Protein AF-A0A559K5T7-F1 (afdb_monomer)

Secondary structure (DSSP, 8-state):
--------------PPP-------THHHHHHHTS-------PPPB-EEEE-EE-SS--SSTTEE-HHHHHHHHHHHHHTT-EEE-HHHHHHHHHS-PPPPSSEEEEEE-TTBHHIIIIIIHHHHHHT--EEEEE-GGGTTSTTB--HHHHHHHHHTTSEEEEE--SS---TTTS-HHHHHHHHHHHHHHHHHHHTS---EEE-GGG---HHHHHHHHHTT-SEEEEEEES-B-TTS-TTSEEEEEPPTT--HHHHHHHHHHT-

pLDDT: mean 86.99, std 18.48, range [36.12, 98.88]

Solvent-accessible surface area (backbone atoms only — not comparable to full-atom values): 14661 Å² total; per-residue (Å²): 139,83,83,90,90,83,85,86,84,89,87,81,89,75,89,78,81,91,72,88,79,78,71,68,78,67,65,65,54,56,65,66,63,63,58,74,78,66,78,77,74,70,73,63,32,32,28,38,39,45,50,45,35,36,89,61,79,59,89,48,52,53,29,28,36,53,68,59,50,50,52,50,53,50,52,46,50,77,72,55,50,34,59,35,28,66,67,55,52,47,44,23,67,75,67,70,41,83,67,62,70,57,49,33,30,44,35,30,45,67,37,43,30,38,36,63,74,36,48,46,53,56,30,58,77,69,73,43,33,28,23,40,21,32,19,53,73,41,54,63,40,95,70,28,34,36,68,70,56,53,51,51,42,40,73,67,74,35,42,42,72,30,27,19,27,25,79,57,55,61,55,80,76,55,54,72,71,54,44,50,44,30,50,42,53,23,35,48,52,49,27,68,74,64,72,49,83,48,42,46,37,39,40,35,96,30,51,78,46,74,72,46,41,51,49,43,49,75,58,61,32,74,33,22,38,32,60,49,76,42,50,26,41,88,89,49,58,51,61,55,26,25,26,36,78,57,53,41,79,58,48,72,66,57,51,54,53,43,45,74,77,62,87

Radius of gyration: 29.38 Å; Cα contacts (8 Å, |Δi|>4): 447; chains: 1; bounding box: 41×92×88 Å

Sequence (263 aa):
MPRMDCRLKDKISKKLNKGELLLPLFTLWWLLMLGNPASQHLPSVPVLMYHSISSAEPRNDLCLTPEKFEQQVIALKERGFSFITASELIEGWNHKKSLPPHPLVLTFDDGYLNQYNQAYQILKRYQIKMTLFISTGYIGKAGYVTWEQLEEMKASGLVDIQSHGVHHFDLTTISSTALVKELTESKQVLEERLHQNVNVFCYPSGKANLRVENNVSQAHYQIAFGIKKGRSNPNFDQYNLQRIRVDAFETLAAFKQKMEHEF

Mean predicted aligned error: 9.72 Å

InterPro domains:
  IPR002509 NodB homology domain [PF01522] (97-223)
  IPR002509 NodB homology domain [PS51677] (102-263)
  IPR011330 Glycoside hydrolase/deacetylase, beta/alpha-barrel [SSF88713] (62-244)

Organism: NCBI:txid2163881

Foldseek 3Di:
DDDDDDDDDDDDDDDDDDDDPCPPPVVVVVVVVVPDPPPPQDDFEAEEEAEAADCPDPPFQRYAHLVQLLLLVVLCVVVPEDADEPVVVVCCLPVVDPDPPRYYAYEYEAAFPRCLVRVLVSCLVVVHAYEYAYQQLCAPPPGGHHLVSVLVSVVSVRYHYAHAFHHLDQLVPDDPVNLLNRLQVRQVVCCVSNVDHHQEYEYRQQDDDPSNLVSNVVSRRQAYEGDAAATFGPPDHRPYGHHHYRTNPDDSVNSSVCVVPGD

Nearest PDB structures (foldseek):
  6dq3-assembly2_B  TM=9.368E-01  e=3.682E-24  Streptococcus pyogenes
  4wcj-assembly1_A  TM=8.491E-01  e=6.947E-19  Ammonifex degensii KC4
  4f9j-assembly2_B  TM=8.689E-01  e=1.221E-18  Escherichia coli K-12
  4f9d-assembly1_A  TM=8.646E-01  e=2.588E-18  Escherichia coli K-12
  4u10-assembly2_B  TM=8.789E-01  e=3.590E-17  Aggregatibacter actinomycetemcomitans

Structure (mmCIF, N/CA/C/O backbone):
data_AF-A0A559K5T7-F1
#
_entry.id   AF-A0A559K5T7-F1
#
loop_
_atom_site.group_PDB
_atom_site.id
_atom_site.type_symbol
_atom_site.label_atom_id
_atom_site.label_alt_id
_atom_site.label_comp_id
_atom_site.label_asym_id
_atom_site.label_entity_id
_atom_site.label_seq_id
_atom_site.pdbx_PDB_ins_code
_atom_site.Cartn_x
_atom_site.Cartn_y
_atom_site.Cartn_z
_atom_site.occupancy
_atom_site.B_iso_or_equiv
_atom_site.auth_seq_id
_atom_site.auth_comp_id
_atom_site.auth_asym_id
_atom_site.auth_atom_id
_atom_site.pdbx_PDB_model_num
ATOM 1 N N . MET A 1 1 ? -16.640 -76.721 69.815 1.00 44.84 1 MET A N 1
ATOM 2 C CA . MET A 1 1 ? -15.685 -75.790 70.471 1.00 44.84 1 MET A CA 1
ATOM 3 C C . MET A 1 1 ? -14.355 -76.528 70.629 1.00 44.84 1 MET A C 1
ATOM 5 O O . MET A 1 1 ? -14.475 -77.714 70.910 1.00 44.84 1 MET A O 1
ATOM 9 N N . PRO A 1 2 ? -13.145 -75.928 70.509 1.00 55.28 2 PRO A N 1
ATOM 10 C CA . PRO A 1 2 ? -12.794 -74.503 70.347 1.00 55.28 2 PRO A CA 1
ATOM 11 C C . PRO A 1 2 ? -11.691 -74.158 69.287 1.00 55.28 2 PRO A C 1
ATOM 13 O O . PRO A 1 2 ? -10.938 -75.015 68.850 1.00 55.28 2 PRO A O 1
ATOM 16 N N . ARG A 1 3 ? -11.645 -72.855 68.936 1.00 41.09 3 ARG A N 1
ATOM 17 C CA . ARG A 1 3 ? -10.515 -71.888 68.750 1.00 41.09 3 ARG A CA 1
ATOM 18 C C . ARG A 1 3 ? -9.253 -72.231 67.919 1.00 41.09 3 ARG A C 1
ATOM 20 O O . ARG A 1 3 ? -8.527 -73.154 68.239 1.00 41.09 3 ARG A O 1
ATOM 27 N N . MET A 1 4 ? -9.008 -71.401 66.886 1.00 41.59 4 MET A N 1
ATOM 28 C CA . MET A 1 4 ? -7.915 -70.396 66.716 1.00 41.59 4 MET A CA 1
ATOM 29 C C . MET A 1 4 ? -6.514 -70.970 66.449 1.00 41.59 4 MET A C 1
ATOM 31 O O . MET A 1 4 ? -5.983 -71.658 67.303 1.00 41.59 4 MET A O 1
ATOM 35 N N . ASP A 1 5 ? -5.864 -70.588 65.343 1.00 44.34 5 ASP A N 1
ATOM 36 C CA . ASP A 1 5 ? -4.847 -69.517 65.322 1.00 44.34 5 ASP A CA 1
ATOM 37 C C . ASP A 1 5 ? -4.330 -69.272 63.880 1.00 44.34 5 ASP A C 1
ATOM 39 O O . ASP A 1 5 ? -4.712 -69.935 62.919 1.00 44.34 5 ASP A O 1
ATOM 43 N N . CYS A 1 6 ? -3.526 -68.229 63.765 1.00 38.53 6 CYS A N 1
ATOM 44 C CA . CYS A 1 6 ? -3.288 -67.288 62.696 1.00 38.53 6 CYS A CA 1
ATOM 45 C C . CYS A 1 6 ? -1.948 -67.540 61.966 1.00 38.53 6 CYS A C 1
ATOM 47 O O . CYS A 1 6 ? -1.071 -68.232 62.4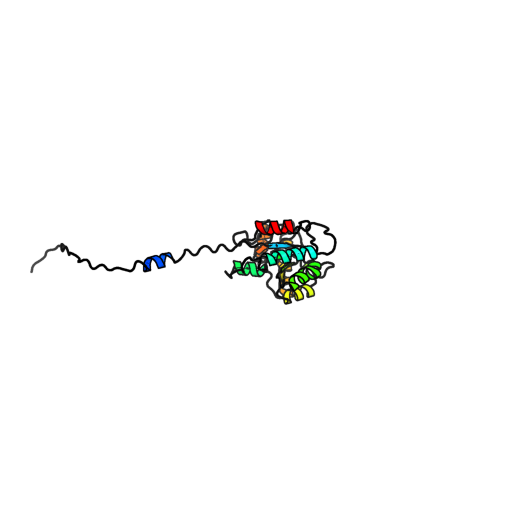71 1.00 38.53 6 CYS A O 1
ATOM 49 N N . ARG A 1 7 ? -1.761 -66.802 60.859 1.00 43.69 7 ARG A N 1
ATOM 50 C CA . ARG A 1 7 ? -0.507 -66.489 60.126 1.00 43.69 7 ARG A CA 1
ATOM 51 C C . ARG A 1 7 ? -0.060 -67.497 59.064 1.00 43.69 7 ARG A C 1
ATOM 53 O O . ARG A 1 7 ? 0.262 -68.637 59.347 1.00 43.69 7 ARG A O 1
ATOM 60 N N . LEU A 1 8 ? -0.180 -67.150 57.780 1.00 38.75 8 LEU A N 1
ATOM 61 C CA . LEU A 1 8 ? 0.565 -66.151 56.980 1.00 38.75 8 LEU A CA 1
ATOM 62 C C . LEU A 1 8 ? 1.926 -66.662 56.461 1.00 38.75 8 LEU A C 1
ATOM 64 O O . LEU A 1 8 ? 2.926 -66.633 57.167 1.00 38.75 8 LEU A O 1
ATOM 68 N N . LYS A 1 9 ? 1.900 -66.919 55.146 1.00 36.12 9 LYS A N 1
ATOM 69 C CA . LYS A 1 9 ? 2.833 -66.467 54.098 1.00 36.12 9 LYS A CA 1
ATOM 70 C C . LYS A 1 9 ? 4.133 -67.234 53.813 1.00 36.12 9 LYS A C 1
ATOM 72 O O . LYS A 1 9 ? 5.113 -67.181 54.543 1.00 36.12 9 LYS A O 1
ATOM 77 N N . ASP A 1 10 ? 4.098 -67.765 52.589 1.00 45.00 10 ASP A N 1
ATOM 78 C CA . ASP A 1 10 ? 5.040 -67.554 51.485 1.00 45.00 10 ASP A CA 1
ATOM 79 C C . ASP A 1 10 ? 6.426 -68.198 51.539 1.00 45.00 10 ASP A C 1
ATOM 81 O O . ASP A 1 10 ? 7.328 -67.751 52.242 1.00 45.00 10 ASP A O 1
ATOM 85 N N . LYS A 1 11 ? 6.626 -69.153 50.617 1.00 39.19 11 LYS A N 1
ATOM 86 C CA . LYS A 1 11 ? 7.790 -69.217 49.712 1.00 39.19 11 LYS A CA 1
ATOM 87 C C . LYS A 1 11 ? 7.559 -70.279 48.631 1.00 39.19 11 LYS A C 1
ATOM 89 O O . LYS A 1 11 ? 7.782 -71.462 48.853 1.00 39.19 11 LYS A O 1
ATOM 94 N N . ILE A 1 12 ? 7.164 -69.851 47.431 1.00 41.69 12 ILE A N 1
ATOM 95 C CA . ILE A 1 12 ? 7.345 -70.651 46.213 1.00 41.69 12 ILE A CA 1
ATOM 96 C C . ILE A 1 12 ? 8.188 -69.826 45.243 1.00 41.69 12 ILE A C 1
ATOM 98 O O . ILE A 1 12 ? 7.707 -68.912 44.581 1.00 41.69 12 ILE A O 1
ATOM 102 N N . SER A 1 13 ? 9.469 -70.183 45.175 1.00 41.41 13 SER A N 1
ATOM 103 C CA . SER A 1 13 ? 10.362 -69.850 44.069 1.00 41.41 13 SER A CA 1
ATOM 104 C C . SER A 1 13 ? 9.907 -70.638 42.837 1.00 41.41 13 SER A C 1
ATOM 106 O O . SER A 1 13 ? 10.006 -71.865 42.813 1.00 41.41 13 SER A O 1
ATOM 108 N N . LYS A 1 14 ? 9.370 -69.951 41.823 1.00 45.19 14 LYS A N 1
ATOM 109 C CA . LYS A 1 14 ? 9.111 -70.528 40.498 1.00 45.19 14 LYS A CA 1
ATOM 110 C C . LYS A 1 14 ? 10.181 -70.048 39.523 1.00 45.19 14 LYS A C 1
ATOM 112 O O . LYS A 1 14 ? 10.254 -68.869 39.192 1.00 45.19 14 LYS A O 1
ATOM 117 N N . LYS A 1 15 ? 10.973 -71.009 39.040 1.00 46.00 15 LYS A N 1
ATOM 118 C CA . LYS A 1 15 ? 11.731 -70.929 37.788 1.00 46.00 15 LYS A CA 1
ATOM 119 C C . LYS A 1 15 ? 10.769 -70.569 36.650 1.00 46.00 15 LYS A C 1
ATOM 121 O O . LYS A 1 15 ? 9.797 -71.289 36.431 1.00 46.00 15 LYS A O 1
ATOM 126 N N . LEU A 1 16 ? 11.055 -69.492 35.926 1.00 40.94 16 LEU A N 1
ATOM 127 C CA . LEU A 1 16 ? 10.410 -69.163 34.656 1.00 40.94 16 LEU A CA 1
ATOM 128 C C . LEU A 1 16 ? 11.348 -69.560 33.513 1.00 40.94 16 LEU A C 1
ATOM 130 O O . LEU A 1 16 ? 12.506 -69.145 33.467 1.00 40.94 16 LEU A O 1
ATOM 134 N N . ASN A 1 17 ? 10.828 -70.411 32.630 1.00 42.41 17 ASN A N 1
ATOM 135 C CA . ASN A 1 17 ? 11.450 -70.806 31.375 1.00 42.41 17 ASN A CA 1
ATOM 136 C C . ASN A 1 17 ? 11.503 -69.614 30.414 1.00 42.41 17 ASN A C 1
ATOM 138 O O . ASN A 1 17 ? 10.538 -68.863 30.281 1.00 42.41 17 ASN A O 1
ATOM 142 N N . LYS A 1 18 ? 12.639 -69.486 29.728 1.00 46.56 18 LYS A N 1
ATOM 143 C CA . LYS A 1 18 ? 12.888 -68.525 28.654 1.00 46.56 18 LYS A CA 1
ATOM 144 C C . LYS A 1 18 ? 12.017 -68.869 27.440 1.00 46.56 18 LYS A C 1
ATOM 146 O O . LYS A 1 18 ? 12.342 -69.780 26.689 1.00 46.56 18 LYS A O 1
ATOM 151 N N . GLY A 1 19 ? 10.916 -68.144 27.274 1.00 42.06 19 GLY A N 1
ATOM 152 C CA . GLY A 1 19 ? 10.256 -67.940 25.988 1.00 42.06 19 GLY A CA 1
ATOM 153 C C . GLY A 1 19 ? 10.494 -66.491 25.589 1.00 42.06 19 GLY A C 1
ATOM 154 O O . GLY A 1 19 ? 9.909 -65.589 26.182 1.00 42.06 19 GLY A O 1
ATOM 155 N N . GLU A 1 20 ? 11.418 -66.263 24.661 1.00 47.56 20 GLU A N 1
ATOM 156 C CA . GLU A 1 20 ? 11.731 -64.938 24.131 1.00 47.56 20 GLU A CA 1
ATOM 157 C C . GLU A 1 20 ? 10.536 -64.415 23.325 1.00 47.56 20 GLU A C 1
ATOM 159 O O . GLU A 1 20 ? 10.292 -64.820 22.191 1.00 47.56 20 GLU A O 1
ATOM 164 N N . LEU A 1 21 ? 9.767 -63.509 23.931 1.00 49.31 21 LEU A N 1
ATOM 165 C CA . LEU A 1 21 ? 8.804 -62.676 23.225 1.00 49.31 21 LEU A CA 1
ATOM 166 C C . LEU A 1 21 ? 9.589 -61.545 22.544 1.00 49.31 21 LEU A C 1
ATOM 168 O O . LEU A 1 21 ? 9.783 -60.473 23.117 1.00 49.31 21 LEU A O 1
ATOM 172 N N . LEU A 1 22 ? 10.087 -61.801 21.334 1.00 50.88 22 LEU A N 1
ATOM 173 C CA . LEU A 1 22 ? 10.617 -60.763 20.450 1.00 50.88 22 LEU A CA 1
ATOM 174 C C . LEU A 1 22 ? 9.455 -59.871 19.991 1.00 50.88 22 LEU A C 1
ATOM 176 O O . LEU A 1 22 ? 8.855 -60.083 18.940 1.00 50.88 22 LEU A O 1
ATOM 180 N N . LEU A 1 23 ?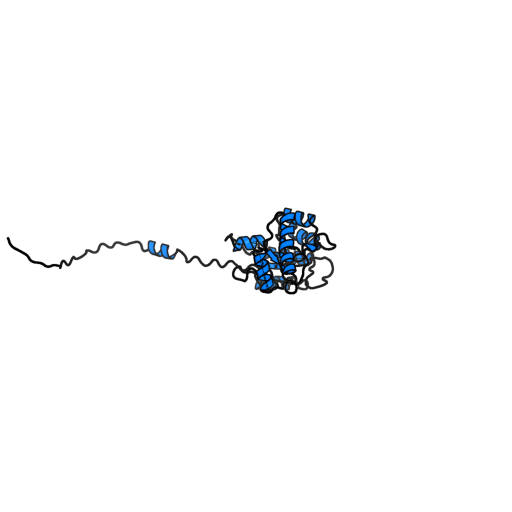 9.125 -58.861 20.796 1.00 50.91 23 LEU A N 1
ATOM 181 C CA . LEU A 1 23 ? 8.420 -57.681 20.306 1.00 50.91 23 LEU A CA 1
ATOM 182 C C . LEU A 1 23 ? 9.311 -57.035 19.234 1.00 50.91 23 LEU A C 1
ATOM 184 O O . LEU A 1 23 ? 10.469 -56.725 19.530 1.00 50.91 23 LEU A O 1
ATOM 188 N N . PRO A 1 24 ? 8.832 -56.841 17.993 1.00 48.66 24 PRO A N 1
ATOM 189 C CA . PRO A 1 24 ? 9.646 -56.208 16.974 1.00 48.66 24 PRO A CA 1
ATOM 190 C C . PRO A 1 24 ? 9.952 -54.778 17.429 1.00 48.66 24 PRO A C 1
ATOM 192 O O . PRO A 1 24 ? 9.047 -53.962 17.601 1.00 48.66 24 PRO A O 1
ATOM 195 N N . LEU A 1 25 ? 11.243 -54.467 17.572 1.00 51.53 25 LEU A N 1
ATOM 196 C CA . LEU A 1 25 ? 11.808 -53.138 17.860 1.00 51.53 25 LEU A CA 1
ATOM 197 C C . LEU A 1 25 ? 11.348 -52.026 16.886 1.00 51.53 25 LEU A C 1
ATOM 199 O O . LEU A 1 25 ? 11.690 -50.862 17.070 1.00 51.53 25 LEU A O 1
ATOM 203 N N . PHE A 1 26 ? 10.539 -52.354 15.878 1.00 51.88 26 PHE A N 1
ATOM 204 C CA . PHE A 1 26 ? 9.954 -51.416 14.926 1.00 51.88 26 PHE A CA 1
ATOM 205 C C . PHE A 1 26 ? 8.784 -50.588 15.477 1.00 51.88 26 PHE A C 1
ATOM 207 O O . PHE A 1 26 ? 8.550 -49.489 14.980 1.00 51.88 26 PHE A O 1
ATOM 214 N N . THR A 1 27 ? 8.060 -51.040 16.506 1.00 51.66 27 THR A N 1
ATOM 215 C CA . THR A 1 27 ? 6.879 -50.295 16.993 1.00 51.66 27 THR A CA 1
ATOM 216 C C . THR A 1 27 ? 7.223 -49.140 17.936 1.00 51.66 27 THR A C 1
ATOM 218 O O . THR A 1 27 ? 6.445 -48.194 18.042 1.00 51.66 27 THR A O 1
ATOM 221 N N . LEU A 1 28 ? 8.404 -49.150 18.566 1.00 44.06 28 LEU A N 1
ATOM 222 C CA . LEU A 1 28 ? 8.842 -48.062 19.452 1.00 44.06 28 LEU A CA 1
ATOM 223 C C . LEU A 1 28 ? 9.543 -46.917 18.696 1.00 44.06 28 LEU A C 1
ATOM 225 O O . LEU A 1 28 ? 9.555 -45.782 19.164 1.00 44.06 28 LEU A O 1
ATOM 229 N N . TRP A 1 29 ? 10.073 -47.186 17.499 1.00 46.66 29 TRP A N 1
ATOM 230 C CA . TRP A 1 29 ? 10.653 -46.156 16.628 1.00 46.66 29 TRP A CA 1
ATOM 231 C C . TRP A 1 29 ? 9.584 -45.325 15.906 1.00 46.66 29 TRP A C 1
ATOM 233 O O . TRP A 1 29 ? 9.784 -44.142 15.650 1.00 46.66 29 TRP A O 1
ATOM 243 N N . TRP A 1 30 ? 8.411 -45.909 15.650 1.00 47.75 30 TRP A N 1
ATOM 244 C CA . TRP A 1 30 ? 7.283 -45.201 15.037 1.00 47.75 30 TRP A CA 1
ATOM 245 C C . TRP A 1 30 ? 6.645 -44.161 15.973 1.00 47.75 30 TRP A C 1
ATOM 247 O O . TRP A 1 30 ? 6.200 -43.114 15.516 1.00 47.75 30 TRP A O 1
ATOM 257 N N . LEU A 1 31 ? 6.687 -44.390 17.290 1.00 44.78 31 LEU A N 1
ATOM 258 C CA . LEU A 1 31 ? 6.212 -43.435 18.301 1.00 44.78 31 LEU A CA 1
ATOM 259 C C . LEU A 1 31 ? 7.177 -42.260 18.543 1.00 44.78 31 LEU A C 1
ATOM 261 O O . LEU A 1 31 ? 6.729 -41.198 18.963 1.00 44.78 31 LEU A O 1
ATOM 265 N N . LEU A 1 32 ? 8.469 -42.407 18.222 1.00 47.75 32 LEU A N 1
ATOM 266 C CA . LEU A 1 32 ? 9.448 -41.306 18.231 1.00 47.75 32 LEU A CA 1
ATOM 267 C C . LEU A 1 32 ? 9.451 -40.490 16.923 1.00 47.75 32 LEU A C 1
ATOM 269 O O . LEU A 1 32 ? 10.010 -39.397 16.889 1.00 47.75 32 LEU A O 1
ATOM 273 N N . MET A 1 33 ? 8.795 -40.994 15.870 1.00 49.44 33 MET A N 1
ATOM 274 C CA . MET A 1 33 ? 8.528 -40.278 14.612 1.00 49.44 33 MET A CA 1
ATOM 275 C C . MET A 1 33 ? 7.188 -39.532 14.615 1.00 49.44 33 MET A C 1
ATOM 277 O O . MET A 1 33 ? 6.838 -38.902 13.615 1.00 49.44 33 MET A O 1
ATOM 281 N N . LEU A 1 34 ? 6.465 -39.511 15.743 1.00 53.12 34 LEU A N 1
ATOM 282 C CA . LEU A 1 34 ? 5.564 -38.400 16.045 1.00 53.12 34 LEU A CA 1
ATOM 283 C C . LEU A 1 34 ? 6.449 -37.196 16.344 1.00 53.12 34 LEU A C 1
ATOM 285 O O . LEU A 1 34 ? 6.680 -36.827 17.495 1.00 53.12 34 LEU A O 1
ATOM 289 N N . GLY A 1 35 ? 7.025 -36.668 15.262 1.00 46.00 35 GLY A N 1
ATOM 290 C CA . GLY A 1 35 ? 7.850 -35.489 15.268 1.00 46.00 35 GLY A CA 1
ATOM 291 C C . GLY A 1 35 ? 7.156 -34.457 16.126 1.00 46.00 35 GLY A C 1
ATOM 292 O O . GLY A 1 35 ? 5.971 -34.169 15.941 1.00 46.00 35 GLY A O 1
ATOM 293 N N . ASN A 1 36 ? 7.919 -33.947 17.087 1.00 46.94 36 ASN A N 1
ATOM 294 C CA . ASN A 1 36 ? 7.686 -32.658 17.705 1.00 46.94 36 ASN A CA 1
ATOM 295 C C . ASN A 1 36 ? 7.028 -31.779 16.631 1.00 46.94 36 ASN A C 1
ATOM 297 O O . ASN A 1 36 ? 7.650 -31.658 15.567 1.00 46.94 36 ASN A O 1
ATOM 301 N N . PRO A 1 37 ? 5.787 -31.274 16.793 1.00 48.66 37 PRO A N 1
ATOM 302 C CA . PRO A 1 37 ? 5.245 -30.350 15.818 1.00 48.66 37 PRO A CA 1
ATOM 303 C C . PRO A 1 37 ? 6.227 -29.194 15.844 1.00 48.66 37 PRO A C 1
ATOM 305 O O . PRO A 1 37 ? 6.241 -28.413 16.794 1.00 48.66 37 PRO A O 1
ATOM 308 N N . ALA A 1 38 ? 7.145 -29.173 14.873 1.00 49.25 38 ALA A N 1
ATOM 309 C CA . ALA A 1 38 ? 8.065 -28.081 14.703 1.00 49.25 38 ALA A CA 1
ATOM 310 C C . ALA A 1 38 ? 7.144 -26.877 14.706 1.00 49.25 38 ALA A C 1
ATOM 312 O O . ALA A 1 38 ? 6.213 -26.836 13.896 1.00 49.25 38 ALA A O 1
ATOM 313 N N . SER A 1 39 ? 7.314 -26.001 15.701 1.00 47.62 39 SER A N 1
ATOM 314 C CA . SER A 1 39 ? 6.688 -24.688 15.711 1.00 47.62 39 SER A CA 1
ATOM 315 C C . SER A 1 39 ? 6.826 -24.194 14.282 1.00 47.62 39 SER A C 1
ATOM 317 O O . SER A 1 39 ? 7.954 -24.002 13.819 1.00 47.62 39 SER A O 1
ATOM 319 N N . GLN A 1 40 ? 5.721 -24.179 13.530 1.00 53.72 40 GLN A N 1
ATOM 320 C CA . GLN A 1 40 ? 5.746 -23.747 12.145 1.00 53.72 40 GLN A CA 1
ATOM 321 C C . GLN A 1 40 ? 6.023 -22.258 12.247 1.00 53.72 40 GLN A C 1
ATOM 323 O O . GLN A 1 40 ? 5.101 -21.463 12.405 1.00 53.72 40 GLN A O 1
ATOM 328 N N . HIS A 1 41 ? 7.305 -21.895 12.284 1.00 60.88 41 HIS A N 1
ATOM 329 C CA . HIS A 1 41 ? 7.738 -20.517 12.261 1.00 60.88 41 HIS A CA 1
ATOM 330 C C . HIS A 1 41 ? 7.257 -19.974 10.926 1.00 60.88 41 HIS A C 1
ATOM 332 O O . HIS A 1 41 ? 7.863 -20.219 9.883 1.00 60.88 41 HIS A O 1
ATOM 338 N N . LEU A 1 42 ? 6.102 -19.313 10.970 1.00 69.31 42 LEU A N 1
ATOM 339 C CA . LEU A 1 42 ? 5.532 -18.638 9.824 1.00 69.31 42 LEU A CA 1
ATOM 340 C C . LEU A 1 42 ? 6.613 -17.694 9.279 1.00 69.31 42 LEU A C 1
ATOM 342 O O . LEU A 1 42 ? 7.213 -16.941 10.059 1.00 69.31 42 LEU A O 1
ATOM 346 N N . PRO A 1 43 ? 6.926 -17.781 7.977 1.00 76.12 43 PRO A N 1
ATOM 347 C CA . PRO A 1 43 ? 8.060 -17.069 7.420 1.00 76.12 43 PRO A CA 1
ATOM 348 C C . PRO A 1 43 ? 7.831 -15.563 7.536 1.00 76.12 43 PRO A C 1
ATOM 350 O O . PRO A 1 43 ? 6.717 -15.079 7.328 1.00 76.12 43 PRO A O 1
ATOM 353 N N . SER A 1 44 ? 8.893 -14.811 7.834 1.00 88.62 44 SER A N 1
ATOM 354 C CA . SER A 1 44 ? 8.842 -13.361 7.663 1.00 88.62 44 SER A CA 1
ATOM 355 C C . SER A 1 44 ? 8.633 -13.044 6.181 1.00 88.62 44 SER A C 1
ATOM 357 O O . SER A 1 44 ? 9.302 -13.637 5.329 1.00 88.62 44 SER A O 1
ATOM 359 N N . VAL A 1 45 ? 7.751 -12.097 5.880 1.00 94.00 45 VAL A N 1
ATOM 360 C CA . VAL A 1 45 ? 7.338 -11.729 4.522 1.00 94.00 45 VAL A CA 1
ATOM 361 C C . VAL A 1 45 ? 7.828 -10.311 4.203 1.00 94.00 45 VAL A C 1
ATOM 363 O O . VAL A 1 45 ? 7.623 -9.402 5.015 1.00 94.00 45 VAL A O 1
ATOM 366 N N . PRO A 1 46 ? 8.491 -10.086 3.054 1.00 95.88 46 PRO A N 1
ATOM 367 C CA . PRO A 1 46 ? 8.835 -8.748 2.606 1.00 95.88 46 PRO A CA 1
ATOM 368 C C . PRO A 1 46 ? 7.564 -8.007 2.180 1.00 95.88 46 PRO A C 1
ATOM 370 O O . PRO A 1 46 ? 6.765 -8.501 1.382 1.00 95.88 46 PRO A O 1
ATOM 373 N N . VAL A 1 47 ? 7.399 -6.802 2.716 1.00 97.00 47 VAL A N 1
ATOM 374 C CA . VAL A 1 47 ? 6.305 -5.890 2.373 1.00 97.00 47 VAL A CA 1
ATOM 375 C C . VAL A 1 47 ? 6.939 -4.633 1.802 1.00 97.00 47 VAL A C 1
ATOM 377 O O . VAL A 1 47 ? 7.541 -3.854 2.540 1.00 97.00 47 VAL A O 1
ATOM 380 N N . LEU A 1 48 ? 6.876 -4.463 0.484 1.00 97.19 48 LEU A N 1
ATOM 381 C CA . LEU A 1 48 ? 7.501 -3.334 -0.199 1.00 97.19 48 LEU A CA 1
ATOM 382 C C . LEU A 1 48 ? 6.578 -2.118 -0.164 1.00 97.19 48 LEU A C 1
ATOM 384 O O . LEU A 1 48 ? 5.387 -2.228 -0.451 1.00 97.19 48 LEU A O 1
ATOM 388 N N . MET A 1 49 ? 7.139 -0.962 0.181 1.00 96.25 49 MET A N 1
ATOM 389 C CA . MET A 1 49 ? 6.434 0.314 0.280 1.00 96.25 49 MET A CA 1
ATOM 390 C C . MET A 1 49 ? 6.785 1.205 -0.910 1.00 96.25 49 MET A C 1
ATOM 392 O O . MET A 1 49 ? 7.904 1.718 -1.001 1.00 96.25 49 MET A O 1
ATOM 396 N N . TYR A 1 50 ? 5.798 1.405 -1.778 1.00 97.00 50 TYR A N 1
ATOM 397 C CA . TYR A 1 50 ? 5.792 2.350 -2.889 1.00 97.00 50 TYR A CA 1
ATOM 398 C C . TYR A 1 50 ? 4.854 3.522 -2.578 1.00 97.00 50 TYR A C 1
ATOM 400 O O . TYR A 1 50 ? 4.032 3.444 -1.667 1.00 97.00 50 TYR A O 1
ATOM 408 N N . HIS A 1 51 ? 4.978 4.624 -3.314 1.00 95.12 51 HIS A N 1
ATOM 409 C CA . HIS A 1 51 ? 4.049 5.757 -3.240 1.00 95.12 51 HIS A CA 1
ATOM 410 C C . HIS A 1 51 ? 3.639 6.170 -4.660 1.00 95.12 51 HIS A C 1
ATOM 412 O O . HIS A 1 51 ? 2.698 5.615 -5.224 1.00 95.12 51 HIS A O 1
ATOM 418 N N . SER A 1 52 ? 4.360 7.113 -5.272 1.00 95.12 52 SER A N 1
ATOM 419 C CA . SER A 1 52 ? 4.029 7.671 -6.584 1.00 95.12 52 SER A CA 1
ATOM 420 C C . SER A 1 52 ? 4.764 6.926 -7.697 1.00 95.12 52 SER A C 1
ATOM 422 O O . SER A 1 52 ? 5.988 6.806 -7.647 1.00 95.12 52 SER A O 1
ATOM 424 N N . ILE A 1 53 ? 4.033 6.485 -8.728 1.00 95.19 53 ILE A N 1
ATOM 425 C CA . ILE A 1 53 ? 4.607 5.927 -9.964 1.00 95.19 53 ILE A CA 1
ATOM 426 C C . ILE A 1 53 ? 4.315 6.889 -11.120 1.00 95.19 53 ILE A C 1
ATOM 428 O O . ILE A 1 53 ? 3.216 6.888 -11.665 1.00 95.19 53 ILE A O 1
ATOM 432 N N . SER A 1 54 ? 5.264 7.758 -11.471 1.00 90.88 54 SER A N 1
ATOM 433 C CA . SER A 1 54 ? 5.031 8.898 -12.371 1.00 90.88 54 SER A CA 1
ATOM 434 C C . SER A 1 54 ? 6.118 9.036 -13.427 1.00 90.88 54 SER A C 1
ATOM 436 O O . SER A 1 54 ? 7.296 8.915 -13.116 1.00 90.88 54 SER A O 1
ATOM 438 N N . SER A 1 55 ? 5.729 9.345 -14.666 1.00 84.00 55 SER A N 1
ATOM 439 C CA . SER A 1 55 ? 6.663 9.647 -15.763 1.00 84.00 55 SER A CA 1
ATOM 440 C C . SER A 1 55 ? 7.337 11.017 -15.628 1.00 84.00 55 SER A C 1
ATOM 442 O O . SER A 1 55 ? 8.236 11.337 -16.397 1.00 84.00 55 SER A O 1
ATOM 444 N N . ALA A 1 56 ? 6.885 11.856 -14.690 1.00 79.56 56 ALA A N 1
ATOM 445 C CA . ALA A 1 56 ? 7.597 13.083 -14.357 1.00 79.56 56 ALA A CA 1
ATOM 446 C C . ALA A 1 56 ? 8.900 12.749 -13.621 1.00 79.56 56 ALA A C 1
ATOM 448 O O . ALA A 1 56 ? 8.934 11.796 -12.842 1.00 79.56 56 ALA A O 1
ATOM 449 N N . GLU A 1 57 ? 9.932 13.572 -13.817 1.00 70.50 57 GLU A N 1
ATOM 450 C CA . GLU A 1 57 ? 11.195 13.439 -13.085 1.00 70.50 57 GLU A CA 1
ATOM 451 C C . GLU A 1 57 ? 10.944 13.284 -11.573 1.00 70.50 57 GLU A C 1
ATOM 453 O O . GLU A 1 57 ? 10.153 14.061 -11.011 1.00 70.50 57 GLU A O 1
ATOM 458 N N . PRO A 1 58 ? 11.582 12.296 -10.908 1.00 72.12 58 PRO A N 1
ATOM 459 C CA . PRO A 1 58 ? 11.427 12.068 -9.479 1.00 72.12 58 PRO A CA 1
ATOM 460 C C . PRO A 1 58 ? 11.679 13.347 -8.683 1.00 72.12 58 PRO A C 1
ATOM 462 O O . PRO A 1 58 ? 12.806 13.821 -8.557 1.00 72.12 58 PRO A O 1
ATOM 465 N N . ARG A 1 59 ? 10.613 13.924 -8.123 1.00 74.94 59 ARG A N 1
ATOM 466 C CA . ARG A 1 59 ? 10.718 15.130 -7.284 1.00 74.94 59 ARG A CA 1
ATOM 467 C C . ARG A 1 59 ? 11.321 14.827 -5.912 1.00 74.94 59 ARG A C 1
ATOM 469 O O . ARG A 1 59 ? 11.794 15.735 -5.237 1.00 74.94 59 ARG A O 1
ATOM 476 N N . ASN A 1 60 ? 11.246 13.567 -5.493 1.00 86.38 60 ASN A N 1
ATOM 477 C CA . ASN A 1 60 ? 11.783 13.027 -4.253 1.00 86.38 60 ASN A CA 1
ATOM 478 C C . ASN A 1 60 ? 11.976 11.503 -4.387 1.00 86.38 60 ASN A C 1
ATOM 480 O O . ASN A 1 60 ? 11.624 10.899 -5.402 1.00 86.38 60 ASN A O 1
ATOM 484 N N . ASP A 1 61 ? 12.492 10.893 -3.327 1.00 84.50 61 ASP A N 1
ATOM 485 C CA . ASP A 1 61 ? 12.762 9.458 -3.195 1.00 84.50 61 ASP A CA 1
ATOM 486 C C . ASP A 1 61 ? 11.493 8.575 -3.129 1.00 84.50 61 ASP A C 1
ATOM 488 O O . ASP A 1 61 ? 11.601 7.352 -3.114 1.00 84.50 61 ASP A O 1
ATOM 492 N N . LEU A 1 62 ? 10.290 9.163 -3.133 1.00 88.88 62 LEU A N 1
ATOM 493 C CA . LEU A 1 62 ? 8.991 8.469 -3.135 1.00 88.88 62 LEU A CA 1
ATOM 494 C C . LEU A 1 62 ? 8.339 8.390 -4.528 1.00 88.88 62 LEU A C 1
ATOM 496 O O . LEU A 1 62 ? 7.245 7.836 -4.665 1.00 88.88 62 LEU A O 1
ATOM 500 N N . CYS A 1 63 ? 8.969 8.961 -5.559 1.00 91.69 63 CYS A N 1
ATOM 501 C CA . CYS A 1 63 ? 8.413 9.049 -6.908 1.00 91.69 63 CYS A CA 1
ATOM 502 C C . CYS A 1 63 ? 9.233 8.228 -7.909 1.00 91.69 63 CYS A C 1
ATOM 504 O O . CYS A 1 63 ? 10.207 8.720 -8.468 1.00 91.69 63 CYS A O 1
ATOM 506 N N . LEU A 1 64 ? 8.830 6.985 -8.159 1.00 94.44 64 LEU A N 1
ATOM 507 C CA . LEU A 1 64 ? 9.505 6.079 -9.092 1.00 94.44 64 LEU A CA 1
ATOM 508 C C . LEU A 1 64 ? 8.920 6.224 -10.507 1.00 94.44 64 LEU A C 1
ATOM 510 O O . LEU A 1 64 ? 7.721 6.456 -10.658 1.00 94.44 64 LEU A O 1
ATOM 514 N N . THR A 1 65 ? 9.730 6.066 -11.555 1.00 94.94 65 THR A N 1
ATOM 515 C CA . THR A 1 65 ? 9.193 6.072 -12.928 1.00 94.94 65 THR A CA 1
ATOM 516 C C . THR A 1 65 ? 8.511 4.739 -13.265 1.00 94.94 65 THR A C 1
ATOM 518 O O . THR A 1 65 ? 8.901 3.705 -12.706 1.00 94.94 65 THR A O 1
ATOM 521 N N . PRO A 1 66 ? 7.519 4.712 -14.177 1.00 96.50 66 PRO A N 1
ATOM 522 C CA . PRO A 1 66 ? 6.879 3.475 -14.622 1.00 96.50 66 PRO A CA 1
ATOM 523 C C . PRO A 1 66 ? 7.876 2.443 -15.162 1.00 96.50 66 PRO A C 1
ATOM 525 O O . PRO A 1 66 ? 7.747 1.258 -14.874 1.00 96.50 66 PRO A O 1
ATOM 528 N N . GLU A 1 67 ? 8.912 2.886 -15.876 1.00 95.69 67 GLU A N 1
ATOM 529 C CA . GLU A 1 67 ? 9.932 2.016 -16.468 1.00 95.69 67 GLU A CA 1
ATOM 530 C C . GLU A 1 67 ? 10.781 1.347 -15.383 1.00 95.69 67 GLU A C 1
ATOM 532 O O . GLU A 1 67 ? 10.990 0.134 -15.413 1.00 95.69 67 GLU A O 1
ATOM 537 N N . LYS A 1 68 ? 11.238 2.118 -14.384 1.00 95.62 68 LYS A N 1
ATOM 538 C CA . LYS A 1 68 ? 11.971 1.560 -13.241 1.00 95.62 68 LYS A CA 1
ATOM 539 C C . LYS A 1 68 ? 11.088 0.619 -12.424 1.00 95.62 68 LYS A C 1
ATOM 541 O O . LYS A 1 68 ? 11.554 -0.435 -11.997 1.00 95.62 68 LYS A O 1
ATOM 546 N N . PHE A 1 69 ? 9.824 0.983 -12.214 1.00 97.62 69 PHE A N 1
ATOM 547 C CA . PHE A 1 69 ? 8.869 0.133 -11.512 1.00 97.62 69 PHE A CA 1
ATOM 548 C C . PHE A 1 69 ? 8.661 -1.201 -12.241 1.00 97.62 69 PHE A C 1
ATOM 550 O O . PHE A 1 69 ? 8.767 -2.259 -11.625 1.00 97.62 69 PHE A O 1
ATOM 557 N N . GLU A 1 70 ? 8.451 -1.180 -13.558 1.00 98.19 70 GLU A N 1
ATOM 558 C CA . GLU A 1 70 ? 8.295 -2.396 -14.357 1.00 98.19 70 GLU A CA 1
ATOM 559 C C . GLU A 1 70 ? 9.560 -3.267 -14.334 1.00 98.19 70 GLU A C 1
ATOM 561 O O . GLU A 1 70 ? 9.465 -4.483 -14.169 1.00 98.19 70 GLU A O 1
ATOM 566 N N . GLN A 1 71 ? 10.753 -2.666 -14.385 1.00 97.81 71 GLN A N 1
ATOM 567 C CA . GLN A 1 71 ? 12.013 -3.398 -14.213 1.00 97.81 71 GLN A CA 1
ATOM 568 C C . GLN A 1 71 ? 12.115 -4.093 -12.847 1.00 97.81 71 GLN A C 1
ATOM 570 O O . GLN A 1 71 ? 12.576 -5.235 -12.773 1.00 97.81 71 GLN A O 1
ATOM 575 N N . GLN A 1 72 ? 11.680 -3.436 -11.766 1.00 97.81 72 GLN A N 1
ATOM 576 C CA . GLN A 1 72 ? 11.633 -4.046 -10.434 1.00 97.81 72 GLN A CA 1
ATOM 577 C C . GLN A 1 72 ? 10.625 -5.202 -10.385 1.00 97.81 72 GLN A C 1
ATOM 579 O O . GLN A 1 72 ? 10.950 -6.271 -9.873 1.00 97.81 72 GLN A O 1
ATOM 584 N N . VAL A 1 73 ? 9.436 -5.028 -10.967 1.00 98.12 73 VAL A N 1
ATOM 585 C CA . VAL A 1 73 ? 8.404 -6.073 -11.062 1.00 98.12 73 VAL A CA 1
ATOM 586 C C . VAL A 1 73 ? 8.923 -7.307 -11.805 1.00 98.12 73 VAL A C 1
ATOM 588 O O . VAL A 1 73 ? 8.760 -8.430 -11.322 1.00 98.12 73 VAL A O 1
ATOM 591 N N . ILE A 1 74 ? 9.591 -7.110 -12.946 1.00 98.19 74 ILE A N 1
ATOM 592 C CA . ILE A 1 74 ? 10.207 -8.194 -13.722 1.00 98.19 74 ILE A CA 1
ATOM 593 C C . ILE A 1 74 ? 11.268 -8.910 -12.882 1.00 98.19 74 ILE A C 1
ATOM 595 O O . ILE A 1 74 ? 11.221 -10.132 -12.768 1.00 98.19 74 ILE A O 1
ATOM 599 N N . ALA A 1 75 ? 12.162 -8.169 -12.221 1.00 97.56 75 ALA A N 1
ATOM 600 C CA . ALA A 1 75 ? 13.203 -8.757 -11.380 1.00 97.56 75 ALA A CA 1
ATOM 601 C C . ALA A 1 75 ? 12.628 -9.593 -10.220 1.00 97.56 75 ALA A C 1
ATOM 603 O O . ALA A 1 75 ? 13.106 -10.697 -9.956 1.00 97.56 75 ALA A O 1
ATOM 604 N N . LEU A 1 76 ? 11.581 -9.104 -9.544 1.00 97.38 76 LEU A N 1
ATOM 605 C CA . LEU A 1 76 ? 10.891 -9.850 -8.486 1.00 97.38 76 LEU A CA 1
ATOM 606 C C . LEU A 1 76 ? 10.267 -11.146 -9.029 1.00 97.38 76 LEU A C 1
ATOM 608 O O . LEU A 1 76 ? 10.385 -12.205 -8.410 1.00 97.38 76 LEU A O 1
ATOM 612 N N . LYS A 1 77 ? 9.643 -11.087 -10.209 1.00 96.81 77 LYS A N 1
ATOM 613 C CA . LYS A 1 77 ? 9.051 -12.261 -10.857 1.00 96.81 77 LYS A CA 1
ATOM 614 C C . LYS A 1 77 ? 10.111 -13.287 -11.268 1.00 96.81 77 LYS A C 1
ATOM 616 O O . LYS A 1 77 ? 9.942 -14.470 -10.988 1.00 96.81 77 LYS A O 1
ATOM 621 N N . GLU A 1 78 ? 11.214 -12.847 -11.871 1.00 96.38 78 GLU A N 1
ATOM 622 C CA . GLU A 1 78 ? 12.357 -13.701 -12.236 1.00 96.38 78 GLU A CA 1
ATOM 623 C C . GLU A 1 78 ? 12.978 -14.394 -11.015 1.00 96.38 78 GLU A C 1
ATOM 625 O O . GLU A 1 78 ? 13.478 -15.513 -11.119 1.00 96.38 78 GLU A O 1
ATOM 630 N N . ARG A 1 79 ? 12.902 -13.762 -9.836 1.00 95.31 79 ARG A N 1
ATOM 631 C CA . ARG A 1 79 ? 13.372 -14.338 -8.570 1.00 95.31 79 ARG A CA 1
ATOM 632 C C . ARG A 1 79 ? 12.430 -15.398 -7.982 1.00 95.31 79 ARG A C 1
ATOM 634 O O . ARG A 1 79 ? 12.836 -16.098 -7.052 1.00 95.31 79 ARG A O 1
ATOM 641 N N . GLY A 1 80 ? 11.221 -15.537 -8.527 1.00 95.81 80 GLY A N 1
ATOM 642 C CA . GLY A 1 80 ? 10.235 -16.540 -8.123 1.00 95.81 80 GLY A CA 1
ATOM 643 C C . GLY A 1 80 ? 9.319 -16.112 -6.975 1.00 95.81 80 GLY A C 1
ATOM 644 O O . GLY A 1 80 ? 8.773 -16.981 -6.298 1.00 95.81 80 GLY A O 1
ATOM 645 N N . PHE A 1 81 ? 9.154 -14.806 -6.729 1.00 96.81 81 PHE A N 1
ATOM 646 C CA . PHE A 1 81 ? 8.222 -14.327 -5.706 1.00 96.81 81 PHE A CA 1
ATOM 647 C C . PHE A 1 81 ? 6.758 -14.590 -6.088 1.00 96.81 81 PHE A C 1
ATOM 649 O O . PHE A 1 81 ? 6.335 -14.360 -7.224 1.00 96.81 81 PHE A O 1
ATOM 656 N N . SER A 1 82 ? 5.976 -15.012 -5.097 1.00 96.81 82 SER A N 1
ATOM 657 C CA . SER A 1 82 ? 4.521 -15.119 -5.168 1.00 96.81 82 SER A CA 1
ATOM 658 C C . SER A 1 82 ? 3.888 -13.865 -4.580 1.00 96.81 82 SER A C 1
ATOM 660 O O . SER A 1 82 ? 3.989 -13.602 -3.382 1.00 96.81 82 SER A O 1
ATOM 662 N N . PHE A 1 83 ? 3.214 -13.088 -5.418 1.00 98.12 83 PHE A N 1
ATOM 663 C CA . PHE A 1 83 ? 2.618 -11.823 -5.004 1.00 98.12 83 PHE A CA 1
ATOM 664 C C . PHE A 1 83 ? 1.271 -12.052 -4.320 1.00 98.12 83 PHE A C 1
ATOM 666 O O . PHE A 1 83 ? 0.347 -12.601 -4.924 1.00 98.12 83 PHE A O 1
ATOM 673 N N . ILE A 1 84 ? 1.169 -11.613 -3.069 1.00 97.81 84 ILE A N 1
ATOM 674 C CA . ILE A 1 84 ? -0.049 -11.683 -2.259 1.00 97.81 84 ILE A CA 1
ATOM 675 C C . ILE A 1 84 ? -0.429 -10.292 -1.753 1.00 97.81 84 ILE A C 1
ATOM 677 O O . ILE A 1 84 ? 0.389 -9.371 -1.708 1.00 97.81 84 ILE A O 1
ATOM 681 N N . THR A 1 85 ? -1.687 -10.141 -1.374 1.00 98.25 85 THR A N 1
ATOM 682 C CA . THR A 1 85 ? -2.216 -8.924 -0.748 1.00 98.25 85 THR A CA 1
ATOM 683 C C . THR A 1 85 ? -1.952 -8.907 0.758 1.00 98.25 85 THR A C 1
ATOM 685 O O . THR A 1 85 ? -1.631 -9.936 1.360 1.00 98.25 85 THR A O 1
ATOM 688 N N . ALA A 1 86 ? -2.102 -7.744 1.396 1.00 97.00 86 ALA A N 1
ATOM 689 C CA . ALA A 1 86 ? -2.019 -7.644 2.850 1.00 97.00 86 ALA A CA 1
ATOM 690 C C . ALA A 1 86 ? -3.138 -8.445 3.540 1.00 97.00 86 ALA A C 1
ATOM 692 O O . ALA A 1 86 ? -2.885 -9.092 4.556 1.00 97.00 86 ALA A O 1
ATOM 693 N N . SER A 1 87 ? -4.343 -8.474 2.964 1.00 95.81 87 SER A N 1
ATOM 694 C CA . SER A 1 87 ? -5.433 -9.328 3.449 1.00 95.81 87 SER A CA 1
ATOM 695 C C . SER A 1 87 ? -5.079 -10.817 3.389 1.00 95.81 87 SER A C 1
ATOM 697 O O . SER A 1 87 ? -5.241 -11.528 4.379 1.00 95.81 87 SER A O 1
ATOM 699 N N . GLU A 1 88 ? -4.510 -11.294 2.279 1.00 95.69 88 GLU A N 1
ATOM 700 C CA . GLU A 1 88 ? -4.062 -12.691 2.154 1.00 95.69 88 GLU A CA 1
ATOM 701 C C . GLU A 1 88 ? -2.909 -13.031 3.107 1.00 95.69 88 GLU A C 1
ATOM 703 O O . GLU A 1 88 ? -2.840 -14.152 3.617 1.00 95.69 88 GLU A O 1
ATOM 708 N N . LEU A 1 89 ? -2.023 -12.068 3.383 1.00 94.31 89 LEU A N 1
ATOM 709 C CA . LEU A 1 89 ? -0.969 -12.220 4.382 1.00 94.31 89 LEU A CA 1
ATOM 710 C C . LEU A 1 89 ? -1.559 -12.476 5.778 1.00 94.31 89 LEU A C 1
ATOM 712 O O . LEU A 1 89 ? -1.152 -13.430 6.444 1.00 94.31 89 LEU A O 1
ATOM 716 N N . ILE A 1 90 ? -2.545 -11.671 6.194 1.00 90.88 90 ILE A N 1
ATOM 717 C CA . ILE A 1 90 ? -3.253 -11.865 7.469 1.00 90.88 90 ILE A CA 1
ATOM 718 C C . ILE A 1 90 ? -3.947 -13.219 7.499 1.00 90.88 90 ILE A C 1
ATOM 720 O O . ILE A 1 90 ? -3.836 -13.939 8.489 1.00 90.88 90 ILE A O 1
ATOM 724 N N . GLU A 1 91 ? -4.662 -13.583 6.432 1.00 89.38 91 GLU A N 1
ATOM 725 C CA . GLU A 1 91 ? -5.355 -14.868 6.377 1.00 89.38 91 GLU A CA 1
ATOM 726 C C . GLU A 1 91 ? -4.386 -16.045 6.544 1.00 89.38 91 GLU A C 1
ATOM 728 O O . GLU A 1 91 ? -4.695 -17.006 7.254 1.00 89.38 91 GLU A O 1
ATOM 733 N N . GLY A 1 92 ? -3.203 -15.958 5.926 1.00 89.12 92 GLY A N 1
ATOM 734 C CA . GLY A 1 92 ? -2.135 -16.940 6.085 1.00 89.12 92 GLY A CA 1
ATOM 735 C C . GLY A 1 92 ? -1.663 -17.072 7.532 1.00 89.12 92 GLY A C 1
ATOM 736 O O . GLY A 1 92 ? -1.527 -18.185 8.043 1.00 89.12 92 GLY A O 1
ATOM 737 N N . TRP A 1 93 ? -1.465 -15.949 8.223 1.00 87.50 93 TRP A N 1
ATOM 738 C CA . TRP A 1 93 ? -1.019 -15.956 9.617 1.00 87.50 93 TRP A CA 1
ATOM 739 C C . TRP A 1 93 ? -2.104 -16.392 10.607 1.00 87.50 93 TRP A C 1
ATOM 741 O O . TRP A 1 93 ? -1.844 -17.240 11.461 1.00 87.50 93 TRP A O 1
ATOM 751 N N . ASN A 1 94 ? -3.322 -15.866 10.479 1.00 82.25 94 ASN A N 1
ATOM 752 C CA . ASN A 1 94 ? -4.394 -16.071 11.456 1.00 82.25 94 ASN A CA 1
ATOM 753 C C . ASN A 1 94 ? -5.099 -17.418 11.297 1.00 82.25 94 ASN A C 1
ATOM 755 O O . ASN A 1 94 ? -5.470 -18.050 12.286 1.00 82.25 94 ASN A O 1
ATOM 759 N N . HIS A 1 95 ? -5.294 -17.884 10.063 1.00 75.31 95 HIS A N 1
ATOM 760 C CA . HIS A 1 95 ? -6.102 -19.078 9.798 1.00 75.31 95 HIS A CA 1
ATOM 761 C C . HIS A 1 95 ? -5.268 -20.325 9.515 1.00 75.31 95 HIS A C 1
ATOM 763 O O . HIS A 1 95 ? -5.821 -21.346 9.106 1.00 75.31 95 HIS A O 1
ATOM 769 N N . LYS A 1 96 ? -3.943 -20.256 9.720 1.00 67.50 96 LYS A N 1
ATOM 770 C CA . LYS A 1 96 ? -2.990 -21.320 9.360 1.00 67.50 96 LYS A CA 1
ATOM 771 C C . LYS A 1 96 ? -3.159 -21.788 7.907 1.00 67.50 96 LYS A C 1
ATOM 773 O O . LYS A 1 96 ? -2.850 -22.936 7.583 1.00 67.50 96 LYS A O 1
ATOM 778 N N . LYS A 1 97 ? -3.664 -20.914 7.025 1.00 71.12 97 LYS A N 1
ATOM 779 C CA . LYS A 1 97 ? -3.629 -21.158 5.583 1.00 71.12 97 LYS A CA 1
ATOM 780 C C . LYS A 1 97 ? -2.164 -21.115 5.159 1.00 71.12 97 LYS A C 1
ATOM 782 O O . LYS A 1 97 ? -1.418 -20.227 5.564 1.00 71.12 97 LYS A O 1
ATOM 787 N N . SER A 1 98 ? -1.740 -22.071 4.343 1.00 81.19 98 SER A N 1
ATOM 788 C CA . SER A 1 98 ? -0.386 -22.054 3.798 1.00 81.19 98 SER A CA 1
ATOM 789 C C . SER A 1 98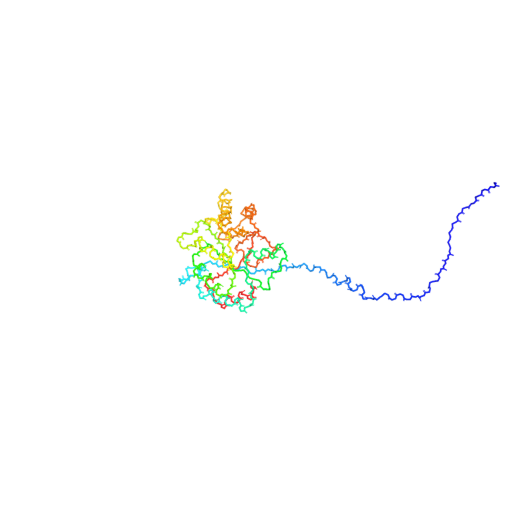 ? -0.226 -20.851 2.868 1.00 81.19 98 SER A C 1
ATOM 791 O O . SER A 1 98 ? -0.918 -20.767 1.851 1.00 81.19 98 SER A O 1
ATOM 793 N N . LEU A 1 99 ? 0.692 -19.942 3.202 1.00 89.69 99 LEU A N 1
ATOM 794 C CA . LEU A 1 99 ? 1.158 -18.929 2.257 1.00 89.69 99 LEU A CA 1
ATOM 795 C C . LEU A 1 99 ? 1.829 -19.618 1.055 1.00 89.69 99 LEU A C 1
ATOM 797 O O . LEU A 1 99 ? 2.427 -20.688 1.224 1.00 89.69 99 LEU A O 1
ATOM 801 N N . PRO A 1 100 ? 1.755 -19.029 -0.151 1.00 92.56 100 PRO A N 1
ATOM 802 C CA . PRO A 1 100 ? 2.479 -19.560 -1.298 1.00 92.56 100 PRO A CA 1
ATOM 803 C C . PRO A 1 100 ? 3.997 -19.503 -1.052 1.00 92.56 100 PRO A C 1
ATOM 805 O O . PRO A 1 100 ? 4.457 -18.722 -0.214 1.00 92.56 100 PRO A O 1
ATOM 808 N N . PRO A 1 101 ? 4.802 -20.307 -1.769 1.00 91.50 101 PRO A N 1
ATOM 809 C CA . PRO A 1 101 ? 6.254 -20.246 -1.653 1.00 91.50 101 PRO A CA 1
ATOM 810 C C . PRO A 1 101 ? 6.769 -18.856 -2.047 1.00 91.50 101 PRO A C 1
ATOM 812 O O . PRO A 1 101 ? 6.293 -18.263 -3.014 1.00 91.50 101 PRO A O 1
ATOM 815 N N . HIS A 1 102 ? 7.752 -18.351 -1.299 1.00 92.56 102 HIS A N 1
ATOM 816 C CA . HIS A 1 102 ? 8.346 -17.020 -1.491 1.00 92.56 102 HIS A CA 1
ATOM 817 C C . HIS A 1 102 ? 7.296 -15.892 -1.578 1.00 92.56 102 HIS A C 1
ATOM 819 O O . HIS A 1 102 ? 7.236 -15.196 -2.591 1.00 92.56 102 HIS A O 1
ATOM 825 N N . PRO A 1 103 ? 6.438 -15.707 -0.556 1.00 95.56 103 PRO A N 1
ATOM 826 C CA . PRO A 1 103 ? 5.413 -14.672 -0.597 1.00 95.56 103 PRO A CA 1
ATOM 827 C C . PRO A 1 103 ? 6.050 -13.276 -0.562 1.00 95.56 103 PRO A C 1
ATOM 829 O O . PRO A 1 103 ? 7.061 -13.076 0.112 1.00 95.56 103 PRO A O 1
ATOM 832 N N . LEU A 1 104 ? 5.442 -12.308 -1.246 1.00 97.38 104 LEU A N 1
ATOM 833 C CA . LEU A 1 104 ? 5.828 -10.896 -1.218 1.00 97.38 104 LEU A CA 1
ATOM 834 C C . LEU A 1 104 ? 4.592 -10.006 -1.365 1.00 97.38 104 LEU A C 1
ATOM 836 O O . LEU A 1 104 ? 3.712 -10.295 -2.175 1.00 97.38 104 LEU A O 1
ATOM 840 N N . VAL A 1 105 ? 4.539 -8.916 -0.597 1.00 98.31 105 VAL A N 1
ATOM 841 C CA . VAL A 1 105 ? 3.449 -7.931 -0.664 1.00 98.31 105 VAL A CA 1
ATOM 842 C C . VAL A 1 105 ? 3.960 -6.638 -1.288 1.00 98.31 105 VAL A C 1
ATOM 844 O O . VAL A 1 105 ? 4.967 -6.084 -0.846 1.00 98.31 105 VAL A O 1
ATOM 847 N N . LEU A 1 106 ? 3.240 -6.131 -2.288 1.00 98.69 106 LEU A N 1
ATOM 848 C CA . LEU A 1 106 ? 3.439 -4.790 -2.839 1.00 98.69 106 LEU A CA 1
ATOM 849 C C . LEU A 1 106 ? 2.394 -3.846 -2.242 1.00 98.69 106 LEU A C 1
ATOM 851 O O . LEU A 1 106 ? 1.198 -4.070 -2.422 1.00 98.69 106 LEU A O 1
ATOM 855 N N . THR A 1 107 ? 2.839 -2.800 -1.547 1.00 98.62 107 THR A N 1
ATOM 856 C CA . THR A 1 107 ? 1.965 -1.784 -0.942 1.00 98.62 107 THR A CA 1
ATOM 857 C C . THR A 1 107 ? 2.206 -0.415 -1.557 1.00 98.62 107 THR A C 1
ATOM 859 O O . THR A 1 107 ? 3.352 -0.070 -1.854 1.00 98.62 107 THR A O 1
ATOM 862 N N . PHE A 1 108 ? 1.137 0.358 -1.732 1.00 98.56 108 PHE A N 1
ATOM 863 C CA . PHE A 1 108 ? 1.188 1.732 -2.222 1.00 98.56 108 PHE A CA 1
ATOM 864 C C . PHE A 1 108 ? 0.366 2.626 -1.301 1.00 98.56 108 PHE A C 1
ATOM 866 O O . PHE A 1 108 ? -0.803 2.334 -1.050 1.00 98.56 108 PHE A O 1
ATOM 873 N N . ASP A 1 109 ? 0.984 3.695 -0.814 1.00 98.06 109 ASP A N 1
ATOM 874 C CA . ASP A 1 109 ? 0.367 4.626 0.133 1.00 98.06 109 ASP A CA 1
ATOM 875 C C . ASP A 1 109 ? -0.323 5.803 -0.589 1.00 98.06 109 ASP A C 1
ATOM 877 O O . ASP A 1 109 ? -0.114 6.029 -1.780 1.00 98.06 109 ASP A O 1
ATOM 881 N N . ASP A 1 110 ? -1.144 6.563 0.133 1.00 97.69 110 ASP A N 1
ATOM 882 C CA . ASP A 1 110 ? -1.800 7.829 -0.255 1.00 97.69 110 ASP A CA 1
ATOM 883 C C . ASP A 1 110 ? -2.975 7.763 -1.252 1.00 97.69 110 ASP A C 1
ATOM 885 O O . ASP A 1 110 ? -3.881 8.598 -1.180 1.00 97.69 110 ASP A O 1
ATOM 889 N N . GLY A 1 111 ? -3.011 6.799 -2.176 1.00 97.75 111 GLY A N 1
ATOM 890 C CA . GLY A 1 111 ? -4.072 6.707 -3.192 1.00 97.75 111 GLY A CA 1
ATOM 891 C C . GLY A 1 111 ? -3.932 7.702 -4.354 1.00 97.75 111 GLY A C 1
ATOM 892 O O . GLY A 1 111 ? -4.927 8.253 -4.841 1.00 97.75 111 GLY A O 1
ATOM 893 N N . TYR A 1 112 ? -2.704 7.956 -4.816 1.00 98.06 112 TYR A N 1
ATOM 894 C CA . TYR A 1 112 ? -2.454 8.818 -5.977 1.00 98.06 112 TYR A CA 1
ATOM 895 C C . TYR A 1 112 ? -3.065 8.256 -7.267 1.00 98.06 112 TYR A C 1
ATOM 897 O O . TYR A 1 112 ? -2.985 7.063 -7.552 1.00 98.06 112 TYR A O 1
ATOM 905 N N . LEU A 1 113 ? -3.561 9.139 -8.138 1.00 98.31 113 LEU A N 1
ATOM 906 C CA . LEU A 1 113 ? -4.133 8.779 -9.443 1.00 98.31 113 LEU A CA 1
ATOM 907 C C . LEU A 1 113 ? -3.147 8.000 -10.333 1.00 98.31 113 LEU A C 1
ATOM 909 O O . LEU A 1 113 ? -3.539 7.164 -11.149 1.00 98.31 113 LEU A O 1
ATOM 913 N N . ASN A 1 114 ? -1.848 8.257 -10.187 1.00 97.19 114 ASN A N 1
ATOM 914 C CA . ASN A 1 114 ? -0.827 7.566 -10.966 1.00 97.19 114 ASN A CA 1
ATOM 915 C C . ASN A 1 114 ? -0.648 6.087 -10.569 1.00 97.19 114 ASN A C 1
ATOM 917 O O . ASN A 1 114 ? -0.162 5.298 -11.377 1.00 97.1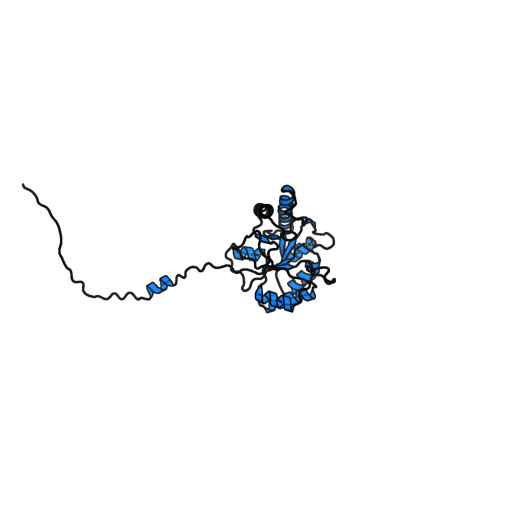9 114 ASN A O 1
ATOM 921 N N . GLN A 1 115 ? -1.141 5.670 -9.401 1.00 98.31 115 GLN A N 1
ATOM 922 C CA . GLN A 1 115 ? -1.209 4.258 -9.029 1.00 98.31 115 GLN A CA 1
ATOM 923 C C . GLN A 1 115 ? -2.238 3.521 -9.888 1.00 98.31 115 GLN A C 1
ATOM 925 O O . GLN A 1 115 ? -1.968 2.410 -10.327 1.00 98.31 115 GLN A O 1
ATOM 930 N N . TYR A 1 116 ? -3.361 4.162 -10.221 1.00 98.62 116 TYR A N 1
ATOM 931 C CA . TYR A 1 116 ? -4.348 3.613 -11.152 1.00 98.62 116 TYR A CA 1
ATOM 932 C C . TYR A 1 116 ? -3.858 3.653 -12.612 1.00 98.62 116 TYR A C 1
ATOM 934 O O . TYR A 1 116 ? -3.922 2.651 -13.326 1.00 98.62 116 TYR A O 1
ATOM 942 N N . ASN A 1 117 ? -3.327 4.798 -13.057 1.00 97.88 117 ASN A N 1
ATOM 943 C CA . ASN A 1 117 ? -2.941 5.001 -14.460 1.00 97.88 117 ASN A CA 1
ATOM 944 C C . ASN A 1 117 ? -1.649 4.274 -14.869 1.00 97.88 117 ASN A C 1
ATOM 946 O O . ASN A 1 117 ? -1.475 3.991 -16.051 1.00 97.88 117 ASN A O 1
ATOM 950 N N . GLN A 1 118 ? -0.738 4.006 -13.928 1.00 98.00 118 GLN A N 1
ATOM 951 C CA . GLN A 1 118 ? 0.580 3.427 -14.217 1.00 98.00 118 GLN A CA 1
ATOM 952 C C . GLN A 1 118 ? 0.785 2.105 -13.479 1.00 98.00 118 GLN A C 1
ATOM 954 O O . GLN A 1 118 ? 0.874 1.056 -14.116 1.00 98.00 118 GLN A O 1
ATOM 959 N N . ALA A 1 119 ? 0.833 2.138 -12.141 1.00 98.31 119 ALA A N 1
ATOM 960 C CA . ALA A 1 119 ? 1.210 0.971 -11.339 1.00 98.31 119 ALA A CA 1
ATOM 961 C C . ALA A 1 119 ? 0.261 -0.214 -11.575 1.00 98.31 119 ALA A C 1
ATOM 963 O O . ALA A 1 119 ? 0.702 -1.293 -11.968 1.00 98.31 119 ALA A O 1
ATOM 964 N N . TYR A 1 120 ? -1.045 0.008 -11.428 1.00 98.75 120 TYR A N 1
ATOM 965 C CA . TYR A 1 120 ? -2.080 -0.992 -11.666 1.00 98.75 120 TYR A CA 1
ATOM 966 C C . TYR A 1 120 ? -2.058 -1.504 -13.110 1.00 98.75 120 TYR A C 1
ATOM 968 O O . TYR A 1 120 ? -2.120 -2.712 -13.318 1.00 98.75 120 TYR A O 1
ATOM 976 N N . GLN A 1 121 ? -1.885 -0.632 -14.111 1.00 98.50 121 GLN A N 1
ATOM 977 C CA . GLN A 1 121 ? -1.820 -1.066 -15.514 1.00 98.50 121 GLN A CA 1
ATOM 978 C C . GLN A 1 121 ? -0.623 -1.983 -15.780 1.00 98.50 121 GLN A C 1
ATOM 980 O O . GLN A 1 121 ? -0.759 -2.978 -16.492 1.00 98.50 121 GLN A O 1
ATOM 985 N N . ILE A 1 122 ? 0.539 -1.686 -15.191 1.00 98.62 122 ILE A N 1
ATOM 986 C CA . ILE A 1 122 ? 1.724 -2.548 -15.262 1.00 98.62 122 ILE A CA 1
ATOM 987 C C . ILE A 1 122 ? 1.424 -3.888 -14.585 1.00 98.62 122 ILE A C 1
ATOM 989 O O . ILE A 1 122 ? 1.526 -4.934 -15.223 1.00 98.62 122 ILE A O 1
ATOM 993 N N . LEU A 1 123 ? 0.987 -3.876 -13.325 1.00 98.75 123 LEU A N 1
ATOM 994 C CA . LEU A 1 123 ? 0.753 -5.098 -12.549 1.00 98.75 123 LEU A CA 1
ATOM 995 C C . LEU A 1 123 ? -0.345 -5.988 -13.149 1.00 98.75 123 LEU A C 1
ATOM 997 O O . LEU A 1 123 ? -0.200 -7.213 -13.167 1.00 98.75 123 LEU A O 1
ATOM 1001 N N . LYS A 1 124 ? -1.387 -5.394 -13.741 1.00 98.56 124 LYS A N 1
ATOM 1002 C CA . LYS A 1 124 ? -2.460 -6.098 -14.456 1.00 98.56 124 LYS A CA 1
ATOM 1003 C C . LYS A 1 124 ? -1.937 -6.908 -15.644 1.00 98.56 124 LYS A C 1
ATOM 1005 O O . LYS A 1 124 ? -2.371 -8.047 -15.827 1.00 98.56 124 LYS A O 1
ATOM 1010 N N . ARG A 1 125 ? -0.961 -6.394 -16.410 1.00 98.25 125 ARG A N 1
ATOM 1011 C CA . ARG A 1 125 ? -0.323 -7.148 -17.516 1.00 98.25 125 ARG A CA 1
ATOM 1012 C C . ARG A 1 125 ? 0.387 -8.409 -17.029 1.00 98.25 125 ARG A C 1
ATOM 1014 O O . ARG A 1 125 ? 0.409 -9.410 -17.738 1.00 98.25 125 ARG A O 1
ATOM 1021 N N . TYR A 1 126 ? 0.935 -8.372 -15.818 1.00 98.06 126 TYR A N 1
ATOM 1022 C CA . TYR A 1 126 ? 1.648 -9.499 -15.219 1.00 98.06 126 TYR A CA 1
ATOM 1023 C C . TYR A 1 126 ? 0.779 -10.368 -14.301 1.00 98.06 126 TYR A C 1
ATOM 1025 O O . TYR A 1 126 ? 1.297 -11.359 -13.786 1.00 98.06 126 TYR A O 1
ATOM 1033 N N . GLN A 1 127 ? -0.508 -10.029 -14.122 1.00 98.19 127 GLN A N 1
ATOM 1034 C CA . GLN A 1 127 ? -1.432 -10.675 -13.176 1.00 98.19 127 GLN A CA 1
ATOM 1035 C C . GLN A 1 127 ? -0.898 -10.665 -11.733 1.00 98.19 127 GLN A C 1
ATOM 1037 O O . GLN A 1 127 ? -1.000 -11.647 -11.000 1.00 98.19 127 GLN A O 1
ATOM 1042 N N . ILE A 1 128 ? -0.284 -9.548 -11.341 1.00 98.62 128 ILE A N 1
ATOM 1043 C CA . ILE A 1 128 ? 0.325 -9.370 -10.024 1.00 98.62 128 ILE A CA 1
ATOM 1044 C C . ILE A 1 128 ? -0.635 -8.631 -9.100 1.00 98.62 128 ILE A C 1
ATOM 1046 O O . ILE A 1 128 ? -1.243 -7.632 -9.485 1.00 98.62 128 ILE A O 1
ATOM 1050 N N . LYS A 1 129 ? -0.729 -9.123 -7.863 1.00 98.75 129 LYS A N 1
ATOM 1051 C CA . LYS A 1 129 ? -1.537 -8.515 -6.811 1.00 98.75 129 LYS A CA 1
ATOM 1052 C C . LYS A 1 129 ? -0.822 -7.344 -6.137 1.00 98.75 129 LYS A C 1
ATOM 1054 O O . LYS A 1 129 ? 0.402 -7.349 -6.001 1.00 98.75 129 LYS A O 1
ATOM 1059 N N . MET A 1 130 ? -1.596 -6.370 -5.671 1.00 98.75 130 MET A N 1
ATOM 1060 C CA . MET A 1 130 ? -1.122 -5.214 -4.901 1.00 98.75 130 MET A CA 1
ATOM 1061 C C . MET A 1 130 ? -2.099 -4.845 -3.785 1.00 98.75 130 MET A C 1
ATOM 1063 O O . MET A 1 130 ? -3.275 -5.193 -3.836 1.00 98.75 130 MET A O 1
ATOM 1067 N N . THR A 1 131 ? -1.610 -4.109 -2.790 1.00 98.88 131 THR A N 1
ATOM 1068 C CA . THR A 1 131 ? -2.426 -3.468 -1.752 1.00 98.88 131 THR A CA 1
ATOM 1069 C C . THR A 1 131 ? -2.315 -1.949 -1.869 1.00 98.88 131 THR A C 1
ATOM 1071 O O . THR A 1 131 ? -1.207 -1.412 -1.895 1.00 98.88 131 THR A O 1
ATOM 1074 N N . LEU A 1 132 ? -3.451 -1.261 -1.927 1.00 98.81 132 LEU A N 1
ATOM 1075 C CA . LEU A 1 132 ? -3.552 0.194 -1.862 1.00 98.81 132 LEU A CA 1
ATOM 1076 C C . LEU A 1 132 ? -3.981 0.628 -0.463 1.00 98.81 132 LEU A C 1
ATOM 1078 O O . LEU A 1 132 ? -4.998 0.156 0.037 1.00 98.81 132 LEU A O 1
ATOM 1082 N N . PHE A 1 133 ? -3.255 1.566 0.135 1.00 98.81 133 PHE A N 1
ATOM 1083 C CA . PHE A 1 133 ? -3.671 2.269 1.343 1.00 98.81 133 PHE A CA 1
ATOM 1084 C C . PHE A 1 133 ? -4.236 3.634 0.957 1.00 98.81 133 PHE A C 1
ATOM 1086 O O . PHE A 1 133 ? -3.523 4.486 0.431 1.00 98.81 133 PHE A O 1
ATOM 1093 N N . ILE A 1 134 ? -5.530 3.840 1.204 1.00 98.75 134 ILE A N 1
ATOM 1094 C CA . ILE A 1 134 ? -6.268 5.011 0.721 1.00 98.75 134 ILE A CA 1
ATOM 1095 C C . ILE A 1 134 ? -6.554 5.991 1.854 1.00 98.75 134 ILE A C 1
ATOM 1097 O O . ILE A 1 134 ? -7.186 5.630 2.849 1.00 98.75 134 ILE A O 1
ATOM 1101 N N . SER A 1 135 ? -6.153 7.253 1.671 1.00 98.69 135 SER A N 1
ATOM 1102 C CA . SER A 1 135 ? -6.621 8.361 2.506 1.00 98.69 135 SER A CA 1
ATOM 1103 C C . SER A 1 135 ? -7.968 8.859 1.976 1.00 98.69 135 SER A C 1
ATOM 1105 O O . SER A 1 135 ? -8.043 9.562 0.966 1.00 98.69 135 SER A O 1
ATOM 1107 N N . THR A 1 136 ? -9.062 8.459 2.625 1.00 98.75 136 THR A N 1
ATOM 1108 C CA . THR A 1 136 ? -10.414 8.522 2.033 1.00 98.75 136 THR A CA 1
ATOM 1109 C C . THR A 1 136 ? -10.914 9.937 1.761 1.00 98.75 136 THR A C 1
ATOM 1111 O O . THR A 1 136 ? -11.669 10.156 0.815 1.00 98.75 136 THR A O 1
ATOM 1114 N N . GLY A 1 137 ? -10.436 10.924 2.520 1.00 98.50 137 GLY A N 1
ATOM 1115 C CA . GLY A 1 137 ? -10.745 12.335 2.316 1.00 98.50 137 GLY A CA 1
ATOM 1116 C C . GLY A 1 137 ? -10.142 12.924 1.038 1.00 98.50 137 GLY A C 1
ATOM 1117 O O . GLY A 1 137 ? -10.452 14.071 0.709 1.00 98.50 137 GLY A O 1
ATOM 1118 N N . TYR A 1 138 ? -9.286 12.192 0.318 1.00 98.62 138 TYR A N 1
ATOM 1119 C CA . TYR A 1 138 ? -8.692 12.628 -0.948 1.00 98.62 138 TYR A CA 1
ATOM 1120 C C . TYR A 1 138 ? -9.321 12.000 -2.193 1.00 98.62 138 TYR A C 1
ATOM 1122 O O . TYR A 1 138 ? -9.074 12.493 -3.292 1.00 98.62 138 TYR A O 1
ATOM 1130 N N . ILE A 1 139 ? -10.166 10.978 -2.043 1.00 98.69 139 ILE A N 1
ATOM 1131 C CA . ILE A 1 139 ? -10.799 10.296 -3.178 1.00 98.69 139 ILE A CA 1
ATOM 1132 C C . ILE A 1 139 ? -11.582 11.307 -4.029 1.00 98.69 139 ILE A C 1
ATOM 1134 O O . ILE A 1 139 ? -12.349 12.121 -3.513 1.00 98.69 139 ILE A O 1
ATOM 1138 N N . GLY A 1 140 ? -11.363 11.275 -5.344 1.00 98.31 140 GLY A N 1
ATOM 1139 C CA . GLY A 1 140 ? -11.993 12.181 -6.307 1.00 98.31 140 GLY A CA 1
ATOM 1140 C C . GLY A 1 140 ? -11.409 13.599 -6.353 1.00 98.31 140 GLY A C 1
ATOM 1141 O O . GLY A 1 140 ? -11.832 14.398 -7.190 1.00 98.31 140 GLY A O 1
ATOM 1142 N N . LYS A 1 141 ? -10.430 13.941 -5.502 1.00 98.38 141 LYS A N 1
ATOM 1143 C CA . LYS A 1 141 ? -9.690 15.206 -5.621 1.00 98.38 141 LYS A CA 1
ATOM 1144 C C . LYS A 1 141 ? -8.661 15.128 -6.749 1.00 98.38 141 LYS A C 1
ATOM 1146 O O . LYS A 1 141 ? -8.195 14.057 -7.131 1.00 98.38 141 LYS A O 1
ATOM 1151 N N . ALA A 1 142 ? -8.259 16.291 -7.259 1.00 97.25 142 ALA A N 1
ATOM 1152 C CA . ALA A 1 142 ? -7.230 16.382 -8.291 1.00 97.25 142 ALA A CA 1
ATOM 1153 C C . ALA A 1 142 ? -5.938 15.663 -7.856 1.00 97.25 142 ALA A C 1
ATOM 1155 O O . ALA A 1 142 ? -5.378 15.965 -6.804 1.00 97.25 142 ALA A O 1
ATOM 1156 N N . GLY A 1 143 ? -5.471 14.724 -8.683 1.00 96.62 143 GLY A N 1
ATOM 1157 C CA . GLY A 1 143 ? -4.267 13.929 -8.422 1.00 96.62 143 GLY A CA 1
ATOM 1158 C C . GLY A 1 143 ? -4.488 12.638 -7.626 1.00 96.62 143 GLY A C 1
ATOM 1159 O O . GLY A 1 143 ? -3.522 11.902 -7.433 1.00 96.62 143 GLY A O 1
ATOM 1160 N N . TYR A 1 144 ? -5.722 12.323 -7.229 1.00 98.56 144 TYR A N 1
ATOM 1161 C CA . TYR A 1 144 ? -6.075 11.117 -6.475 1.00 98.56 144 TYR A CA 1
ATOM 1162 C C . TYR A 1 144 ? -7.072 10.249 -7.239 1.00 98.56 144 TYR A C 1
ATOM 1164 O O . TYR A 1 144 ? -7.742 10.712 -8.165 1.00 98.56 144 TYR A O 1
ATOM 1172 N N . VAL A 1 145 ? -7.138 8.974 -6.863 1.00 98.69 145 VAL A N 1
ATOM 1173 C CA . VAL A 1 145 ? -8.078 8.015 -7.455 1.00 98.69 145 VAL A CA 1
ATOM 1174 C C . VAL A 1 145 ? -9.534 8.377 -7.153 1.00 98.69 145 VAL A C 1
ATOM 1176 O O . VAL A 1 145 ? -9.833 8.988 -6.124 1.00 98.69 145 VAL A O 1
ATOM 1179 N N . THR A 1 146 ? -10.451 7.997 -8.041 1.00 98.88 146 THR A N 1
ATOM 1180 C CA . THR A 1 146 ? -11.905 8.118 -7.826 1.00 98.88 146 THR A CA 1
ATOM 1181 C C . THR A 1 146 ? -12.502 6.818 -7.283 1.00 98.88 146 THR A C 1
ATOM 1183 O O . THR A 1 146 ? -11.848 5.773 -7.292 1.00 98.88 146 THR A O 1
ATOM 1186 N N . TRP A 1 147 ? -13.757 6.861 -6.827 1.00 98.75 147 TRP A N 1
ATOM 1187 C CA . TRP A 1 147 ? -14.466 5.655 -6.389 1.00 98.75 147 TRP A CA 1
ATOM 1188 C C . TRP A 1 147 ? -14.622 4.639 -7.520 1.00 98.75 147 TRP A C 1
ATOM 1190 O O . TRP A 1 147 ? -14.346 3.465 -7.314 1.00 98.75 147 TRP A O 1
ATOM 1200 N N . GLU A 1 148 ? -14.944 5.093 -8.729 1.00 98.75 148 GLU A N 1
ATOM 1201 C CA . GLU A 1 148 ? -15.105 4.231 -9.904 1.00 98.75 148 GLU A CA 1
ATOM 1202 C C . GLU A 1 148 ? -13.798 3.495 -10.241 1.00 98.75 148 GLU A C 1
ATOM 1204 O O . GLU A 1 148 ? -13.804 2.313 -10.577 1.00 98.75 148 GLU A O 1
ATOM 1209 N N . GLN A 1 149 ? -12.653 4.169 -10.094 1.00 98.81 149 GLN A N 1
ATOM 1210 C CA . GLN A 1 149 ? -11.335 3.564 -10.307 1.00 98.81 149 GLN A CA 1
ATOM 1211 C C . GLN A 1 149 ? -10.986 2.541 -9.221 1.00 98.81 149 GLN A C 1
ATOM 1213 O O . GLN A 1 149 ? -10.414 1.492 -9.522 1.00 98.81 149 GLN A O 1
ATOM 1218 N N . LEU A 1 150 ? -11.327 2.827 -7.959 1.00 98.88 150 LEU A N 1
ATOM 1219 C CA . LEU A 1 150 ? -11.167 1.882 -6.852 1.00 98.88 150 LEU A CA 1
ATOM 1220 C C . LEU A 1 150 ? -12.043 0.636 -7.055 1.00 98.88 150 LEU A C 1
ATOM 1222 O O . LEU A 1 150 ? -11.569 -0.485 -6.879 1.00 98.88 150 LEU A O 1
ATOM 1226 N N . GLU A 1 151 ? -13.295 0.819 -7.469 1.00 98.75 151 GLU A N 1
ATOM 1227 C CA . GLU A 1 151 ? -14.229 -0.266 -7.778 1.00 98.75 151 GLU A CA 1
ATOM 1228 C C . GLU A 1 151 ? -13.737 -1.120 -8.956 1.00 98.75 151 GLU A C 1
ATOM 1230 O O . GLU A 1 151 ? -13.742 -2.347 -8.851 1.00 98.75 151 GLU A O 1
ATOM 1235 N N . GLU A 1 152 ? -13.228 -0.508 -10.034 1.00 98.75 152 GLU A N 1
ATOM 1236 C CA . GLU A 1 152 ? -12.622 -1.238 -11.158 1.00 98.75 152 GLU A CA 1
ATOM 1237 C C . GLU A 1 152 ? -11.416 -2.073 -10.704 1.00 98.75 152 GLU A C 1
ATOM 1239 O O . GLU A 1 152 ? -11.309 -3.264 -11.017 1.00 98.75 152 GLU A O 1
ATOM 1244 N N . MET A 1 153 ? -10.497 -1.455 -9.957 1.00 98.75 153 MET A N 1
ATOM 1245 C CA . MET A 1 153 ? -9.312 -2.133 -9.437 1.00 98.75 153 MET A CA 1
ATOM 1246 C C . MET A 1 153 ? -9.693 -3.310 -8.543 1.00 98.75 153 MET A C 1
ATOM 1248 O O . MET A 1 153 ? -9.146 -4.402 -8.715 1.00 98.75 153 MET A O 1
ATOM 1252 N N . LYS A 1 154 ? -10.673 -3.134 -7.650 1.00 98.31 154 LYS A N 1
ATOM 1253 C CA . LYS A 1 154 ? -11.198 -4.225 -6.824 1.00 98.31 154 LYS A CA 1
ATOM 1254 C C . LYS A 1 154 ? -11.796 -5.338 -7.687 1.00 98.31 154 LYS A C 1
ATOM 1256 O O . LYS A 1 154 ? -11.480 -6.509 -7.482 1.00 98.31 154 LYS A O 1
ATOM 1261 N N . ALA A 1 155 ? -12.642 -4.991 -8.657 1.00 98.38 155 ALA A N 1
ATOM 1262 C CA . ALA A 1 155 ? -13.339 -5.952 -9.513 1.00 98.38 155 ALA A CA 1
ATOM 1263 C C . ALA A 1 155 ? -12.383 -6.822 -10.348 1.00 98.38 155 ALA A C 1
ATOM 1265 O O . ALA A 1 155 ? -12.748 -7.928 -10.740 1.00 98.38 155 ALA A O 1
ATOM 1266 N N . SER A 1 156 ? -11.147 -6.366 -10.577 1.00 98.31 156 SER A N 1
ATOM 1267 C CA . SER A 1 156 ? -10.105 -7.167 -11.233 1.00 98.31 156 SER A CA 1
ATOM 1268 C C . SER A 1 156 ? -9.642 -8.388 -10.427 1.00 98.31 156 SER A C 1
ATOM 1270 O O . SER A 1 156 ? -9.034 -9.293 -10.994 1.00 98.31 156 SER A O 1
ATOM 1272 N N . GLY A 1 157 ? -9.870 -8.403 -9.107 1.00 98.12 157 GLY A N 1
ATOM 1273 C CA . GLY A 1 157 ? -9.334 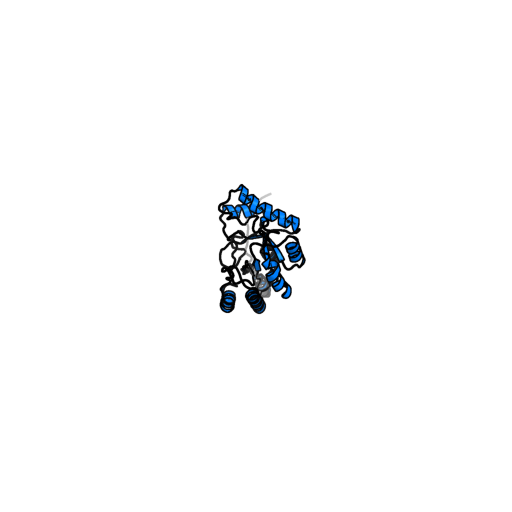-9.416 -8.193 1.00 98.12 157 GLY A CA 1
ATOM 1274 C C . GLY A 1 157 ? -7.829 -9.292 -7.909 1.00 98.12 157 GLY A C 1
ATOM 1275 O O . GLY A 1 157 ? -7.272 -10.142 -7.213 1.00 98.12 157 GLY A O 1
ATOM 1276 N N . LEU A 1 158 ? -7.161 -8.255 -8.432 1.00 98.62 158 LEU A N 1
ATOM 1277 C CA . LEU A 1 158 ? -5.724 -8.017 -8.242 1.00 98.62 158 LEU A CA 1
ATOM 1278 C C . LEU A 1 158 ? -5.415 -6.998 -7.138 1.00 98.62 158 LEU A C 1
ATOM 1280 O O . LEU A 1 158 ? -4.292 -6.970 -6.639 1.00 98.62 158 LEU A O 1
ATOM 1284 N N . VAL A 1 159 ? -6.373 -6.148 -6.766 1.00 98.75 159 VAL A N 1
ATOM 1285 C CA . VAL A 1 159 ? -6.124 -5.019 -5.862 1.00 98.75 159 VAL A CA 1
ATOM 1286 C C . VAL A 1 159 ? -6.909 -5.179 -4.566 1.00 98.75 159 VAL A C 1
ATOM 1288 O O . VAL A 1 159 ? -8.138 -5.213 -4.572 1.00 98.75 159 VAL A O 1
ATOM 1291 N N . ASP A 1 160 ? -6.174 -5.242 -3.461 1.00 98.62 160 ASP A N 1
ATOM 1292 C CA . ASP A 1 160 ? -6.683 -5.125 -2.094 1.00 98.62 160 ASP A CA 1
ATOM 1293 C C . ASP A 1 160 ? -6.679 -3.649 -1.684 1.00 98.62 160 ASP A C 1
ATOM 1295 O O . ASP A 1 160 ? -5.673 -2.964 -1.874 1.00 98.62 160 ASP A O 1
ATOM 1299 N N . ILE A 1 161 ? -7.794 -3.134 -1.164 1.00 98.88 161 ILE A N 1
ATOM 1300 C CA . ILE A 1 161 ? -7.936 -1.713 -0.818 1.00 98.88 161 ILE A CA 1
ATOM 1301 C C . ILE A 1 161 ? -8.156 -1.599 0.684 1.00 98.88 161 ILE A C 1
ATOM 1303 O O . ILE A 1 161 ? -9.145 -2.088 1.224 1.00 98.88 161 ILE A O 1
ATOM 1307 N N . GLN A 1 162 ? -7.222 -0.927 1.344 1.00 98.88 162 GLN A N 1
ATOM 1308 C CA . GLN A 1 162 ? -7.101 -0.831 2.791 1.00 98.88 162 GLN A CA 1
ATOM 1309 C C . GLN A 1 162 ? -6.954 0.637 3.226 1.00 98.88 162 GLN A C 1
ATOM 1311 O O . GLN A 1 162 ? -6.889 1.549 2.396 1.00 98.88 162 GLN A O 1
ATOM 1316 N N . SER A 1 163 ? -6.948 0.900 4.534 1.00 98.75 163 SER A N 1
ATOM 1317 C CA . SER A 1 163 ? -7.089 2.267 5.051 1.00 98.75 163 SER A CA 1
ATOM 1318 C C . SER A 1 163 ? -5.756 2.976 5.301 1.00 98.75 163 SER A C 1
ATOM 1320 O O . SER A 1 163 ? -4.821 2.404 5.868 1.00 98.75 163 SER A O 1
ATOM 1322 N N . HIS A 1 164 ? -5.712 4.260 4.934 1.00 98.62 164 HIS A N 1
ATOM 1323 C CA . HIS A 1 164 ? -4.652 5.215 5.271 1.00 98.62 164 HIS A CA 1
ATOM 1324 C C . HIS A 1 164 ? -5.197 6.455 6.001 1.00 98.62 164 HIS A C 1
ATOM 1326 O O . HIS A 1 164 ? -4.699 7.574 5.845 1.00 98.62 164 HIS A O 1
ATOM 1332 N N . GLY A 1 165 ? -6.272 6.267 6.769 1.00 98.56 165 GLY A N 1
ATOM 1333 C CA . GLY A 1 165 ? -6.981 7.346 7.453 1.00 98.56 165 GLY A CA 1
ATOM 1334 C C . GLY A 1 165 ? -7.876 8.150 6.511 1.00 98.56 165 GLY A C 1
ATOM 1335 O O . GLY A 1 165 ? -8.144 7.752 5.378 1.00 98.56 165 GLY A O 1
ATOM 1336 N N . VAL A 1 166 ? -8.372 9.287 6.987 1.00 98.75 166 VAL A N 1
ATOM 1337 C CA . VAL A 1 166 ? -9.221 10.191 6.202 1.00 98.75 166 VAL A CA 1
ATOM 1338 C C . VAL A 1 166 ? -8.376 11.324 5.630 1.00 98.75 166 VAL A C 1
ATOM 1340 O O . VAL A 1 166 ? -8.372 11.536 4.417 1.00 98.75 166 VAL A O 1
ATOM 1343 N N . HIS A 1 167 ? -7.629 12.027 6.482 1.00 98.44 167 HIS A N 1
ATOM 1344 C CA . HIS A 1 167 ? -6.964 13.285 6.124 1.00 98.44 167 HIS A CA 1
ATOM 1345 C C . HIS A 1 167 ? -5.433 13.211 6.129 1.00 98.44 167 HIS A C 1
ATOM 1347 O O . HIS A 1 167 ? -4.780 14.240 5.969 1.00 98.44 167 HIS A O 1
ATOM 1353 N N . HIS A 1 168 ? -4.851 12.020 6.308 1.00 97.38 168 HIS A N 1
ATOM 1354 C CA . HIS A 1 168 ? -3.396 11.821 6.331 1.00 97.38 168 HIS A CA 1
ATOM 1355 C C . HIS A 1 168 ? -2.693 12.669 7.425 1.00 97.38 168 HIS A C 1
ATOM 1357 O O . HIS A 1 168 ? -1.605 13.224 7.248 1.00 97.38 168 HIS A O 1
ATOM 1363 N N . PHE A 1 169 ? -3.327 12.808 8.593 1.00 97.69 169 PHE A N 1
ATOM 1364 C CA . PHE A 1 169 ? -2.730 13.517 9.725 1.00 97.69 169 PHE A CA 1
ATOM 1365 C C . PHE A 1 169 ? -1.621 12.712 10.402 1.00 97.69 169 PHE A C 1
ATOM 1367 O O . PHE A 1 169 ? -1.650 11.483 10.442 1.00 97.69 169 PHE A O 1
ATOM 1374 N N . ASP A 1 170 ? -0.695 13.418 11.056 1.00 97.88 170 ASP A N 1
ATOM 1375 C CA . ASP A 1 170 ? 0.157 12.808 12.074 1.00 97.88 170 ASP A CA 1
ATOM 1376 C C . ASP A 1 170 ? -0.704 12.418 13.287 1.00 97.88 170 ASP A C 1
ATOM 1378 O O . ASP A 1 170 ? -0.985 13.231 14.178 1.00 97.88 170 ASP A O 1
ATOM 1382 N N . LEU A 1 171 ? -1.115 11.149 13.314 1.00 98.06 171 LEU A 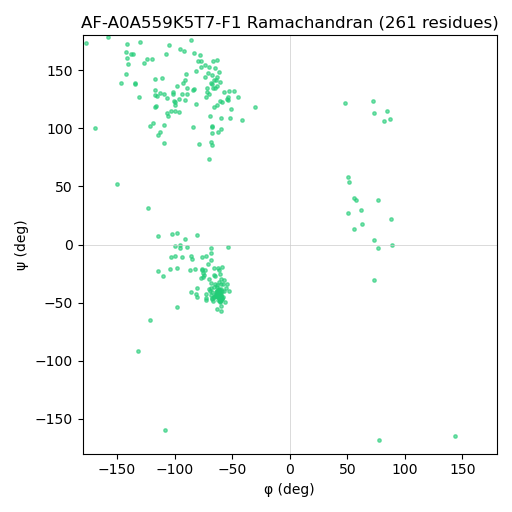N 1
ATOM 1383 C CA . LEU A 1 171 ? -2.033 10.588 14.305 1.00 98.06 171 LEU A CA 1
ATOM 1384 C C . LEU A 1 171 ? -1.527 10.709 15.749 1.00 98.06 171 LEU A C 1
ATOM 1386 O O . LEU A 1 171 ? -2.322 10.635 16.690 1.00 98.06 171 LEU A O 1
ATOM 1390 N N . THR A 1 172 ? -0.222 10.922 15.947 1.00 97.75 172 THR A N 1
ATOM 1391 C CA . THR A 1 172 ? 0.381 11.080 17.277 1.00 97.75 172 THR A CA 1
ATOM 1392 C C . THR A 1 172 ? 0.112 12.458 17.887 1.00 97.75 172 THR A C 1
ATOM 1394 O O . THR A 1 172 ? 0.115 12.599 19.114 1.00 97.75 172 THR A O 1
ATOM 1397 N N . THR A 1 173 ? -0.220 13.454 17.060 1.00 98.06 173 THR A N 1
ATOM 1398 C CA . THR A 1 173 ? -0.348 14.863 17.473 1.00 98.06 173 THR A CA 1
ATOM 1399 C C . THR A 1 173 ? -1.794 15.344 17.606 1.00 98.06 173 THR A C 1
ATOM 1401 O O . THR A 1 173 ? -2.058 16.300 18.331 1.00 98.06 173 THR A O 1
ATOM 1404 N N . ILE A 1 174 ? -2.744 14.663 16.962 1.00 98.38 174 ILE A N 1
ATOM 1405 C CA . ILE A 1 174 ? -4.168 15.024 16.997 1.00 98.38 174 ILE A CA 1
ATOM 1406 C C . ILE A 1 174 ? -4.862 14.592 18.301 1.00 98.38 174 ILE A C 1
ATOM 1408 O O . ILE A 1 174 ? -4.361 13.750 19.050 1.00 98.38 174 ILE A O 1
ATOM 1412 N N . SER A 1 175 ? -6.040 15.166 18.572 1.00 98.38 175 SER A N 1
ATOM 1413 C CA . SER A 1 175 ? -6.863 14.813 19.738 1.00 98.38 175 SER A CA 1
ATOM 1414 C C . SER A 1 175 ? -7.411 13.383 19.646 1.00 98.38 17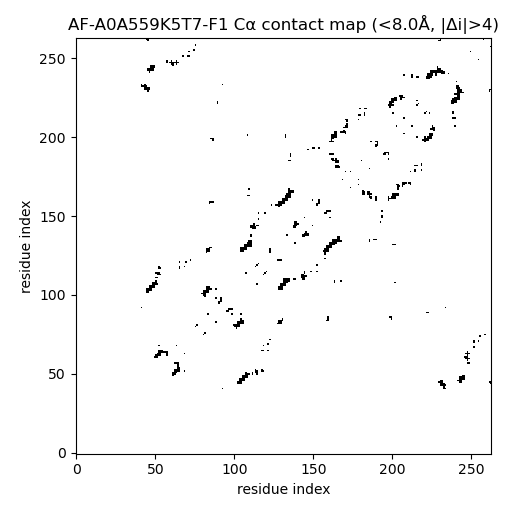5 SER A C 1
ATOM 1416 O O . SER A 1 175 ? -7.565 12.842 18.553 1.00 98.38 175 SER A O 1
ATOM 1418 N N . SER A 1 176 ? -7.773 12.776 20.783 1.00 97.88 176 SER A N 1
ATOM 1419 C CA . SER A 1 176 ? -8.358 11.423 20.807 1.00 97.88 176 SER A CA 1
ATOM 1420 C C . SER A 1 176 ? -9.627 11.316 19.957 1.00 97.88 176 SER A C 1
ATOM 1422 O O . SER A 1 176 ? -9.796 10.342 19.234 1.00 97.88 176 SER A O 1
ATOM 1424 N N . THR A 1 177 ? -10.491 12.335 19.982 1.00 98.31 177 THR A N 1
ATOM 1425 C CA . THR A 1 177 ? -11.708 12.364 19.158 1.00 98.31 177 THR A CA 1
ATOM 1426 C C . THR A 1 177 ? -11.381 12.385 17.667 1.00 98.31 177 THR A C 1
ATOM 1428 O O . THR A 1 177 ? -12.017 11.673 16.897 1.00 98.31 177 THR A O 1
ATOM 1431 N N . ALA A 1 178 ? -10.387 13.177 17.251 1.00 98.50 178 ALA A N 1
ATOM 1432 C CA . ALA A 1 178 ? -9.954 13.215 15.857 1.00 98.50 178 ALA A CA 1
ATOM 1433 C C . ALA A 1 178 ? -9.296 11.893 15.436 1.00 98.50 178 ALA A C 1
ATOM 1435 O O . ALA A 1 178 ? -9.584 11.392 14.358 1.00 98.50 178 ALA A O 1
ATOM 1436 N N . LEU A 1 179 ? -8.476 11.295 16.306 1.00 98.69 179 LEU A N 1
ATOM 1437 C CA . LEU A 1 179 ? -7.845 9.997 16.070 1.00 98.69 179 LEU A CA 1
ATOM 1438 C C . LEU A 1 179 ? -8.871 8.885 15.848 1.00 98.69 179 LEU A C 1
ATOM 1440 O O . LEU A 1 179 ? -8.749 8.134 14.887 1.00 98.69 179 LEU A O 1
ATOM 1444 N N . VAL A 1 180 ? -9.889 8.791 16.707 1.00 98.62 180 VAL A N 1
ATOM 1445 C CA . VAL A 1 180 ? -10.954 7.795 16.535 1.00 98.62 180 VAL A CA 1
ATOM 1446 C C . VAL A 1 180 ? -11.650 7.998 15.192 1.00 98.62 180 VAL A C 1
ATOM 1448 O O . VAL A 1 180 ? -11.770 7.040 14.439 1.00 98.62 180 VAL A O 1
ATOM 1451 N N . LYS A 1 181 ? -12.012 9.240 14.841 1.00 98.62 181 LYS A N 1
ATOM 1452 C CA . LYS A 1 181 ? -12.647 9.548 13.551 1.00 98.62 181 LYS A CA 1
ATOM 1453 C C . LYS A 1 181 ? -11.785 9.174 12.349 1.00 98.62 181 LYS A C 1
ATOM 1455 O O . LYS A 1 181 ? -12.286 8.518 11.442 1.00 98.62 181 LYS A O 1
ATOM 1460 N N . GLU A 1 182 ? -10.496 9.524 12.360 1.00 98.75 182 GLU A N 1
ATOM 1461 C CA . GLU A 1 182 ? -9.552 9.151 11.295 1.00 98.75 182 GLU A CA 1
ATOM 1462 C C . GLU A 1 182 ? -9.561 7.643 11.031 1.00 98.75 182 GLU A C 1
ATOM 1464 O O . GLU A 1 182 ? -9.507 7.210 9.882 1.00 98.75 182 GLU A O 1
ATOM 1469 N N . LEU A 1 183 ? -9.647 6.839 12.090 1.00 98.81 183 LEU A N 1
ATOM 1470 C CA . LEU A 1 183 ? -9.611 5.385 12.003 1.00 98.81 183 LEU A CA 1
ATOM 1471 C C . LEU A 1 183 ? -10.962 4.783 11.610 1.00 98.81 183 LEU A C 1
ATOM 1473 O O . LEU A 1 183 ? -10.997 3.899 10.753 1.00 98.81 183 LEU A O 1
ATOM 1477 N N . THR A 1 184 ? -12.056 5.239 12.226 1.00 98.75 184 THR A N 1
ATOM 1478 C CA . THR A 1 184 ? -13.382 4.636 12.049 1.00 98.75 184 THR A CA 1
ATOM 1479 C C . THR A 1 184 ? -14.069 5.103 10.774 1.00 98.75 184 THR A C 1
ATOM 1481 O O . THR A 1 184 ? -14.639 4.278 10.070 1.00 98.75 184 THR A O 1
ATOM 1484 N N . GLU A 1 185 ? -14.002 6.395 10.437 1.00 98.75 185 GLU A N 1
ATOM 1485 C CA . GLU A 1 185 ? -14.686 6.930 9.251 1.00 98.75 185 GLU A CA 1
ATOM 1486 C C . GLU A 1 185 ? -14.018 6.438 7.959 1.00 98.75 185 GLU A C 1
ATOM 1488 O O . GLU A 1 185 ? -14.710 6.085 7.005 1.00 98.75 185 GLU A O 1
ATOM 1493 N N . SER A 1 186 ? -12.681 6.341 7.936 1.00 98.75 186 SER A N 1
ATOM 1494 C CA . SER A 1 186 ? -11.941 5.793 6.790 1.00 98.75 186 SER A CA 1
ATOM 1495 C C . SER A 1 186 ? -12.253 4.317 6.544 1.00 98.75 186 SER A C 1
ATOM 1497 O O . SER A 1 186 ? -12.504 3.928 5.405 1.00 98.75 186 SER A O 1
ATOM 1499 N N . LYS A 1 187 ? -12.298 3.508 7.610 1.00 98.75 187 LYS A N 1
ATOM 1500 C CA . LYS A 1 187 ? -12.717 2.103 7.548 1.00 98.75 187 LYS A CA 1
ATOM 1501 C C . LYS A 1 187 ? -14.141 1.998 7.016 1.00 98.75 187 LYS A C 1
ATOM 1503 O O . LYS A 1 187 ? -14.356 1.380 5.980 1.00 98.75 187 LYS A O 1
ATOM 1508 N N . GLN A 1 188 ? -15.083 2.663 7.683 1.00 98.75 188 GLN A N 1
ATOM 1509 C CA . GLN A 1 188 ? -16.506 2.574 7.377 1.00 98.75 188 GLN A CA 1
ATOM 1510 C C . GLN A 1 188 ? -16.801 2.939 5.920 1.00 98.75 188 GLN A C 1
ATOM 1512 O O . GLN A 1 188 ? -17.456 2.169 5.224 1.00 98.75 188 GLN A O 1
ATOM 1517 N N . VAL A 1 189 ? -16.286 4.069 5.423 1.00 98.75 189 VAL A N 1
ATOM 1518 C CA . VAL A 1 189 ? -16.595 4.501 4.053 1.00 98.75 189 VAL A CA 1
ATOM 1519 C C . VAL A 1 189 ? -16.036 3.540 3.002 1.00 98.75 189 VAL A C 1
ATOM 1521 O O . VAL A 1 189 ? -16.695 3.295 1.994 1.00 98.75 189 VAL A O 1
ATOM 1524 N N . LEU A 1 190 ? -14.849 2.966 3.229 1.00 98.81 190 LEU A N 1
ATOM 1525 C CA . LEU A 1 190 ? -14.271 1.968 2.328 1.00 98.81 190 LEU A CA 1
ATOM 1526 C C . LEU A 1 190 ? -15.073 0.661 2.362 1.00 98.81 190 LEU A C 1
ATOM 1528 O O . LEU A 1 190 ? -15.358 0.106 1.303 1.00 98.81 190 LEU A O 1
ATOM 1532 N N . GLU A 1 191 ? -15.470 0.184 3.544 1.00 98.75 191 GLU A N 1
ATOM 1533 C CA . GLU A 1 191 ? -16.273 -1.038 3.691 1.00 98.75 191 GLU A CA 1
ATOM 1534 C C . GLU A 1 191 ? -17.657 -0.891 3.050 1.00 98.75 191 GLU A C 1
ATOM 1536 O O . GLU A 1 191 ? -18.097 -1.776 2.314 1.00 98.75 191 GLU A O 1
ATOM 1541 N N . GLU A 1 192 ? -18.318 0.248 3.268 1.00 98.44 192 GLU A N 1
ATOM 1542 C CA . GLU A 1 192 ? -19.635 0.551 2.709 1.00 98.44 192 GLU A CA 1
ATOM 1543 C C . GLU A 1 192 ? -19.599 0.690 1.189 1.00 98.44 192 GLU A C 1
ATOM 1545 O O . GLU A 1 192 ? -20.421 0.086 0.503 1.00 98.44 192 GLU A O 1
ATOM 1550 N N . ARG A 1 193 ? -18.654 1.475 0.653 1.00 98.19 193 ARG A N 1
ATOM 1551 C CA . ARG A 1 193 ? -18.572 1.748 -0.789 1.00 98.19 193 ARG A CA 1
ATOM 1552 C C . ARG A 1 193 ? -18.078 0.556 -1.576 1.00 98.19 193 ARG A C 1
ATOM 1554 O O . ARG A 1 193 ? -18.595 0.268 -2.646 1.00 98.19 193 ARG A O 1
ATOM 1561 N N . LEU A 1 194 ? -17.067 -0.128 -1.053 1.00 98.31 194 LEU A N 1
ATOM 1562 C CA . LEU A 1 194 ? -16.426 -1.203 -1.786 1.00 98.31 194 LEU A CA 1
ATOM 1563 C C . LEU A 1 194 ? -17.031 -2.555 -1.451 1.00 98.31 194 LEU A C 1
ATOM 1565 O O . LEU A 1 194 ? -16.708 -3.495 -2.157 1.00 98.31 194 LEU A O 1
ATOM 1569 N N . HIS A 1 195 ? -17.874 -2.704 -0.426 1.00 97.56 195 HIS A N 1
ATOM 1570 C CA . HIS A 1 195 ? -18.405 -4.000 0.018 1.00 97.56 195 HIS A CA 1
ATOM 1571 C C . HIS A 1 195 ? -17.281 -5.027 0.252 1.00 97.56 195 HIS A C 1
ATOM 1573 O O . HIS A 1 195 ? -17.232 -6.096 -0.367 1.00 97.56 195 HIS A O 1
ATOM 1579 N N . GLN A 1 196 ? -16.299 -4.657 1.072 1.00 96.38 196 GLN A N 1
ATOM 1580 C CA . GLN A 1 196 ? -15.182 -5.516 1.475 1.00 96.38 196 GLN A CA 1
ATOM 1581 C C . GLN A 1 196 ? -14.830 -5.276 2.939 1.00 96.38 196 GLN A C 1
ATOM 1583 O O . GLN A 1 196 ? -15.230 -4.261 3.493 1.00 96.38 196 GLN A O 1
ATOM 1588 N N . ASN A 1 197 ? -14.049 -6.172 3.540 1.00 97.06 197 ASN A N 1
ATOM 1589 C CA . ASN A 1 197 ? -13.496 -5.937 4.871 1.00 97.06 197 ASN A CA 1
ATOM 1590 C C . ASN A 1 197 ? -12.227 -5.086 4.775 1.00 97.06 197 ASN A C 1
ATOM 1592 O O . ASN A 1 197 ? -11.327 -5.402 3.996 1.00 97.06 197 ASN A O 1
ATOM 1596 N N . VAL A 1 198 ? -12.112 -4.070 5.624 1.00 98.38 198 VAL A N 1
ATOM 1597 C CA . VAL A 1 198 ? -10.923 -3.211 5.695 1.00 98.38 198 VAL A CA 1
ATOM 1598 C C . VAL A 1 198 ? -10.188 -3.508 6.996 1.00 98.38 198 VAL A C 1
ATOM 1600 O O . VAL A 1 198 ? -10.450 -2.925 8.045 1.00 98.38 198 VAL A O 1
ATOM 1603 N N . ASN A 1 199 ? -9.307 -4.503 6.954 1.00 97.25 199 ASN A N 1
ATOM 1604 C CA . ASN A 1 199 ? -8.672 -5.094 8.134 1.00 9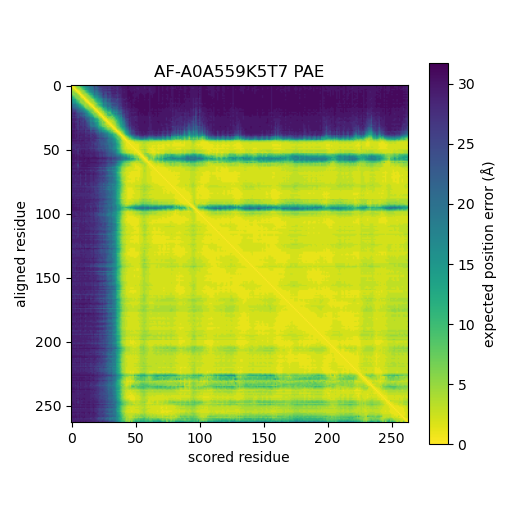7.25 199 ASN A CA 1
ATOM 1605 C C . ASN A 1 199 ? -7.251 -4.583 8.391 1.00 97.25 199 ASN A C 1
ATOM 1607 O O . ASN A 1 199 ? -6.684 -4.876 9.443 1.00 97.25 199 ASN A O 1
ATOM 1611 N N . VAL A 1 200 ? -6.670 -3.843 7.451 1.00 98.31 200 VAL A N 1
ATOM 1612 C CA . VAL A 1 200 ? -5.281 -3.388 7.501 1.00 98.31 200 VAL A CA 1
ATOM 1613 C C . VAL A 1 200 ? -5.253 -1.872 7.553 1.00 98.31 200 VAL A C 1
ATOM 1615 O O . VAL A 1 200 ? -5.913 -1.197 6.760 1.00 98.31 200 VAL A O 1
ATOM 1618 N N . PHE A 1 201 ? -4.451 -1.339 8.467 1.00 98.56 201 PHE A N 1
ATOM 1619 C CA . PHE A 1 201 ? -4.166 0.086 8.529 1.00 98.56 201 PHE A CA 1
ATOM 1620 C C . PHE A 1 201 ? -2.713 0.371 8.149 1.00 98.56 201 PHE A C 1
ATOM 1622 O O . PHE A 1 201 ? -1.804 -0.377 8.502 1.00 98.56 201 PHE A O 1
ATOM 1629 N N . CYS A 1 202 ? -2.466 1.476 7.464 1.00 98.44 202 CYS A N 1
ATOM 1630 C CA . CYS A 1 202 ? -1.121 2.002 7.274 1.00 98.44 202 CYS A CA 1
ATOM 1631 C C . CYS A 1 202 ? -1.038 3.374 7.940 1.00 98.44 202 CYS A C 1
ATOM 1633 O O . CYS A 1 202 ? -1.900 4.221 7.704 1.00 98.44 202 CYS A O 1
ATOM 1635 N N . TYR A 1 203 ? -0.036 3.606 8.791 1.00 98.25 203 TYR A N 1
ATOM 1636 C CA . TYR A 1 203 ? 0.096 4.888 9.487 1.00 98.25 203 TYR A CA 1
ATOM 1637 C C . TYR A 1 203 ? 0.554 5.989 8.526 1.00 98.25 203 TYR A C 1
ATOM 1639 O O . TYR A 1 203 ? 1.615 5.826 7.916 1.00 98.25 203 TYR A O 1
ATOM 1647 N N . PRO A 1 204 ? -0.150 7.135 8.431 1.00 97.12 204 PRO A N 1
ATOM 1648 C CA . PRO A 1 204 ? 0.354 8.295 7.703 1.00 97.12 204 PRO A CA 1
ATOM 1649 C C . PRO A 1 204 ? 1.753 8.688 8.185 1.00 97.12 204 PRO A C 1
ATOM 1651 O O . PRO A 1 204 ? 2.022 8.763 9.389 1.00 97.12 204 PRO A O 1
ATOM 1654 N N . SER A 1 205 ? 2.676 8.908 7.244 1.00 92.56 205 SER A N 1
ATOM 1655 C CA . SER A 1 205 ? 4.106 9.148 7.532 1.00 92.56 205 SER A CA 1
ATOM 1656 C C . SER A 1 205 ? 4.797 8.042 8.359 1.00 92.56 205 SER A C 1
ATOM 1658 O O . SER A 1 205 ? 5.883 8.255 8.898 1.00 92.56 205 SER A O 1
ATOM 1660 N N . GLY A 1 206 ? 4.158 6.877 8.509 1.00 92.50 206 GLY A N 1
ATOM 1661 C CA . GLY A 1 206 ? 4.622 5.731 9.286 1.00 92.50 206 GLY A CA 1
ATOM 1662 C C . GLY A 1 206 ? 4.781 5.972 10.793 1.00 92.50 206 GLY A C 1
ATOM 1663 O O . GLY A 1 206 ? 5.474 5.199 11.462 1.00 92.50 206 GLY A O 1
ATOM 1664 N N . LYS A 1 207 ? 4.170 7.037 11.332 1.00 92.94 207 LYS A N 1
ATOM 1665 C CA . LYS A 1 207 ? 4.292 7.434 12.741 1.00 92.94 207 LYS A CA 1
ATOM 1666 C C . LYS A 1 207 ? 3.209 6.792 13.602 1.00 92.94 207 LYS A C 1
ATOM 1668 O O . LYS A 1 207 ? 2.019 7.007 13.385 1.00 92.94 207 LYS A O 1
ATOM 1673 N N . ALA A 1 208 ? 3.637 6.082 14.639 1.00 94.19 208 ALA A N 1
ATOM 1674 C CA . ALA A 1 208 ? 2.760 5.482 15.635 1.00 94.19 208 ALA A CA 1
ATOM 1675 C C . ALA A 1 208 ? 3.361 5.605 17.042 1.00 94.19 208 ALA A C 1
ATOM 1677 O O . ALA A 1 208 ? 4.572 5.739 17.220 1.00 94.19 208 ALA A O 1
ATOM 1678 N N . ASN A 1 209 ? 2.488 5.575 18.043 1.00 95.12 209 ASN A N 1
ATOM 1679 C CA . ASN A 1 209 ? 2.823 5.395 19.451 1.00 95.12 209 ASN A CA 1
ATOM 1680 C C . ASN A 1 209 ? 1.749 4.501 20.093 1.00 95.12 209 ASN A C 1
ATOM 1682 O O . ASN A 1 209 ? 0.713 4.255 19.475 1.00 95.12 209 ASN A O 1
ATOM 1686 N N . LEU A 1 210 ? 1.943 4.089 21.348 1.00 95.94 210 LEU A N 1
ATOM 1687 C CA . LEU A 1 210 ? 1.003 3.199 22.046 1.00 95.94 210 LEU A CA 1
ATOM 1688 C C . LEU A 1 210 ? -0.446 3.722 22.053 1.00 95.94 210 LEU A C 1
ATOM 1690 O O . LEU A 1 210 ? -1.389 2.939 21.983 1.00 95.94 210 LEU A O 1
ATOM 1694 N N . ARG A 1 211 ? -0.654 5.049 22.109 1.00 97.38 211 ARG A N 1
ATOM 1695 C CA . ARG A 1 211 ? -2.001 5.642 22.026 1.00 97.38 211 ARG A CA 1
ATOM 1696 C C . ARG A 1 211 ? -2.641 5.327 20.676 1.00 97.38 211 ARG A C 1
ATOM 1698 O O . ARG A 1 211 ? -3.802 4.930 20.635 1.00 97.38 211 ARG A O 1
ATOM 1705 N N . VAL A 1 212 ? -1.902 5.530 19.591 1.00 97.88 212 VAL A N 1
ATOM 1706 C CA . VAL A 1 212 ? -2.365 5.279 18.223 1.00 97.88 212 VAL A CA 1
ATOM 1707 C C . VAL A 1 212 ? -2.568 3.782 17.981 1.00 97.88 212 VAL A C 1
ATOM 1709 O O . VAL A 1 212 ? -3.635 3.402 17.511 1.00 97.88 212 VAL A O 1
ATOM 1712 N N . GLU A 1 213 ? -1.612 2.935 18.365 1.00 97.25 213 GLU A N 1
ATOM 1713 C CA . GLU A 1 213 ? -1.693 1.469 18.228 1.00 97.25 213 GLU A CA 1
ATOM 1714 C C . GLU A 1 213 ? -2.924 0.904 18.963 1.00 97.25 213 GLU A C 1
ATOM 1716 O O . GLU A 1 213 ? -3.713 0.158 18.380 1.00 97.25 213 GLU A O 1
ATOM 1721 N N . ASN A 1 214 ? -3.180 1.358 20.196 1.00 97.62 214 ASN A N 1
ATOM 1722 C CA . ASN A 1 214 ? -4.382 0.974 20.939 1.00 97.62 214 ASN A CA 1
ATOM 1723 C C . ASN A 1 214 ? -5.670 1.397 20.219 1.00 97.62 214 ASN A C 1
ATOM 1725 O O . ASN A 1 214 ? -6.609 0.611 20.142 1.00 97.62 214 ASN A O 1
ATOM 1729 N N . ASN A 1 215 ? -5.732 2.616 19.671 1.00 98.31 215 ASN A N 1
ATOM 1730 C CA . ASN A 1 215 ? -6.924 3.075 18.952 1.00 98.31 215 ASN A CA 1
ATOM 1731 C C . ASN A 1 215 ? -7.135 2.320 17.630 1.00 98.31 215 ASN A C 1
ATOM 1733 O O . ASN A 1 215 ? -8.279 2.062 17.273 1.00 98.31 215 ASN A O 1
ATOM 1737 N N . VAL A 1 216 ? -6.068 1.907 16.937 1.00 98.19 216 VAL A N 1
ATOM 1738 C CA . VAL A 1 216 ? -6.162 1.030 15.755 1.00 98.19 216 VAL A CA 1
ATOM 1739 C C . VAL A 1 216 ? -6.801 -0.310 16.116 1.00 98.19 216 VAL A C 1
ATOM 1741 O O . VAL A 1 216 ? -7.716 -0.758 15.425 1.00 98.19 216 VAL A O 1
ATOM 1744 N N . SER A 1 217 ? -6.379 -0.916 17.228 1.00 97.12 217 SER A N 1
ATOM 1745 C CA . SER A 1 217 ? -6.986 -2.147 17.742 1.00 97.12 217 SER A CA 1
ATOM 1746 C C . SER A 1 217 ? -8.468 -1.955 18.102 1.00 97.12 217 SER A C 1
ATOM 1748 O O . SER A 1 217 ? -9.314 -2.747 17.686 1.00 97.12 217 SER A O 1
ATOM 1750 N N . GLN A 1 218 ? -8.812 -0.865 18.803 1.00 98.00 218 GLN A N 1
ATOM 1751 C CA . GLN A 1 218 ? -10.203 -0.534 19.161 1.00 98.00 218 GLN A CA 1
ATOM 1752 C C . GLN A 1 218 ? -11.084 -0.204 17.945 1.00 98.00 218 GLN A C 1
ATOM 1754 O O . GLN A 1 218 ? -12.289 -0.421 17.992 1.00 98.00 218 GLN A O 1
ATOM 1759 N N . ALA A 1 219 ? -10.500 0.280 16.846 1.00 98.06 219 ALA A N 1
ATOM 1760 C CA . ALA A 1 219 ? -11.188 0.479 15.570 1.00 98.06 219 ALA A CA 1
ATOM 1761 C C . ALA A 1 219 ? -11.332 -0.820 14.746 1.00 98.06 219 ALA A C 1
ATOM 1763 O O . ALA A 1 219 ? -11.773 -0.779 13.598 1.00 98.06 219 ALA A O 1
ATOM 1764 N N . HIS A 1 220 ? -10.981 -1.973 15.326 1.00 96.69 220 HIS A N 1
ATOM 1765 C CA . HIS A 1 220 ? -11.120 -3.305 14.733 1.00 96.69 220 HIS A CA 1
ATOM 1766 C C . HIS A 1 220 ? -10.311 -3.527 13.446 1.00 96.69 220 HIS A C 1
ATOM 1768 O O . HIS A 1 220 ? -10.688 -4.340 12.599 1.00 96.69 220 HIS A O 1
ATOM 1774 N N . TYR A 1 221 ? -9.170 -2.850 13.306 1.00 98.06 221 TYR A N 1
ATOM 1775 C CA . TYR A 1 221 ? -8.129 -3.308 12.388 1.00 98.06 221 TYR A CA 1
ATOM 1776 C C . TYR A 1 221 ? -7.430 -4.541 12.981 1.00 98.06 221 TYR A C 1
ATOM 1778 O O . TYR A 1 221 ? -7.235 -4.643 14.195 1.00 98.06 221 TYR A O 1
ATOM 1786 N N . GLN A 1 222 ? -7.047 -5.489 12.128 1.00 96.12 222 GLN A N 1
ATOM 1787 C CA . GLN A 1 222 ? -6.348 -6.710 12.537 1.00 96.12 222 GLN A CA 1
ATOM 1788 C C . GLN A 1 222 ? -4.838 -6.496 12.627 1.00 96.12 222 GLN A C 1
ATOM 1790 O O . GLN A 1 222 ? -4.219 -6.969 13.576 1.00 96.12 222 GLN A O 1
ATOM 1795 N N . ILE A 1 223 ? -4.258 -5.761 11.673 1.00 96.00 223 ILE A N 1
ATOM 1796 C CA . ILE A 1 223 ? -2.835 -5.401 11.670 1.00 96.00 223 ILE A CA 1
ATOM 1797 C C . ILE A 1 223 ? -2.644 -3.945 11.244 1.00 96.00 223 ILE A C 1
ATOM 1799 O O . ILE A 1 223 ? -3.525 -3.350 10.612 1.00 96.00 223 ILE A O 1
ATOM 1803 N N . ALA A 1 224 ? -1.461 -3.397 11.518 1.00 97.19 224 ALA A N 1
ATOM 1804 C CA . ALA A 1 224 ? -1.045 -2.122 10.957 1.00 97.19 224 ALA A CA 1
ATOM 1805 C C . ALA A 1 224 ? 0.437 -2.064 10.579 1.00 97.19 224 ALA A C 1
ATOM 1807 O O . ALA A 1 224 ? 1.290 -2.657 11.241 1.00 97.19 224 ALA A O 1
ATOM 1808 N N . PHE A 1 225 ? 0.738 -1.317 9.516 1.00 96.88 225 PHE A N 1
ATOM 1809 C CA . PHE A 1 225 ? 2.097 -1.088 9.027 1.00 96.88 225 PHE A CA 1
ATOM 1810 C C . PHE A 1 225 ? 2.634 0.281 9.441 1.00 96.88 225 PHE A C 1
ATOM 1812 O O . PHE A 1 225 ? 1.993 1.309 9.211 1.00 96.88 225 PHE A O 1
ATOM 1819 N N . GLY A 1 226 ? 3.851 0.283 9.992 1.00 91.19 226 GLY A N 1
ATOM 1820 C CA . GLY A 1 226 ? 4.618 1.484 10.325 1.00 91.19 226 GLY A CA 1
ATOM 1821 C C . GLY A 1 226 ? 5.813 1.714 9.398 1.00 91.19 226 GLY A C 1
ATOM 1822 O O . GLY A 1 226 ? 5.877 1.190 8.284 1.00 91.19 226 GLY A O 1
ATOM 1823 N N . ILE A 1 227 ? 6.776 2.514 9.875 1.00 80.31 227 ILE A N 1
ATOM 1824 C CA . ILE A 1 227 ? 8.022 2.835 9.148 1.00 80.31 227 ILE A CA 1
ATOM 1825 C C . ILE A 1 227 ? 9.216 1.951 9.528 1.00 80.31 227 ILE A C 1
ATOM 1827 O O . ILE A 1 227 ? 10.305 2.111 8.977 1.00 80.31 227 ILE A O 1
ATOM 1831 N N . LYS A 1 228 ? 9.061 1.035 10.494 1.00 82.81 228 LYS A N 1
ATOM 1832 C CA . LYS A 1 228 ? 10.164 0.158 10.910 1.00 82.81 228 LYS A CA 1
ATOM 1833 C C . LYS A 1 228 ? 10.646 -0.651 9.702 1.00 82.81 228 LYS A C 1
ATOM 1835 O O . LYS A 1 228 ? 9.861 -1.365 9.080 1.00 82.81 228 LYS A O 1
ATOM 1840 N N . LYS A 1 229 ? 11.937 -0.534 9.381 1.00 85.31 229 LYS A N 1
ATOM 1841 C CA . LYS A 1 229 ? 12.549 -1.255 8.262 1.00 85.31 229 LYS A CA 1
ATOM 1842 C C . LYS A 1 229 ? 12.677 -2.739 8.598 1.00 85.31 229 LYS A C 1
ATOM 1844 O O . LYS A 1 229 ? 13.231 -3.081 9.639 1.00 85.31 229 LYS A O 1
ATOM 1849 N N . GLY A 1 230 ? 12.240 -3.590 7.676 1.00 86.44 230 GLY A N 1
ATOM 1850 C CA . GLY A 1 230 ? 12.511 -5.025 7.694 1.00 86.44 230 GLY A CA 1
ATOM 1851 C C . GLY A 1 230 ? 11.338 -5.861 7.193 1.00 86.44 230 GLY A C 1
ATOM 1852 O O . GLY A 1 230 ? 10.428 -5.356 6.534 1.00 86.44 230 GLY A O 1
ATOM 1853 N N . ARG A 1 231 ? 11.392 -7.163 7.476 1.00 86.12 231 ARG A N 1
ATOM 1854 C CA . ARG A 1 231 ? 10.389 -8.139 7.036 1.00 86.12 231 ARG A CA 1
ATOM 1855 C C . ARG A 1 231 ? 9.289 -8.241 8.079 1.00 86.12 231 ARG A C 1
ATOM 1857 O O . ARG A 1 231 ? 9.572 -8.393 9.267 1.00 86.12 231 ARG A O 1
ATOM 1864 N N . SER A 1 232 ? 8.040 -8.235 7.638 1.00 89.69 232 SER A N 1
ATOM 1865 C CA . SER A 1 232 ? 6.921 -8.429 8.551 1.00 89.69 232 SER A CA 1
ATOM 1866 C C . SER A 1 232 ? 6.857 -9.876 9.033 1.00 89.69 232 SER A C 1
ATOM 1868 O O . SER A 1 232 ? 6.991 -10.805 8.239 1.00 89.69 232 SER A O 1
ATOM 1870 N N . ASN A 1 233 ? 6.661 -10.072 10.334 1.00 87.56 233 ASN A N 1
ATOM 1871 C CA . ASN A 1 233 ? 6.607 -11.385 10.969 1.00 87.56 233 ASN A CA 1
ATOM 1872 C C . ASN A 1 233 ? 5.404 -11.433 11.925 1.00 87.56 233 ASN A C 1
ATOM 1874 O O . ASN A 1 233 ? 5.209 -10.469 12.664 1.00 87.56 233 ASN A O 1
ATOM 1878 N N . PRO A 1 234 ? 4.638 -12.537 11.971 1.00 84.62 234 PRO A N 1
ATOM 1879 C CA . PRO A 1 234 ? 3.466 -12.634 12.844 1.00 84.62 234 PRO A CA 1
ATOM 1880 C C . PRO A 1 234 ? 3.803 -12.680 14.340 1.00 84.62 234 PRO A C 1
ATOM 1882 O O . PRO A 1 234 ? 2.918 -12.509 15.166 1.00 84.62 234 PRO A O 1
ATOM 1885 N N . ASN A 1 235 ? 5.068 -12.908 14.703 1.00 84.62 235 ASN A N 1
ATOM 1886 C CA . ASN A 1 235 ? 5.544 -12.849 16.088 1.00 84.62 235 ASN A CA 1
ATOM 1887 C C . ASN A 1 235 ? 6.016 -11.441 16.495 1.00 84.62 235 ASN A C 1
ATOM 1889 O O . ASN A 1 235 ? 6.462 -11.253 17.627 1.00 84.62 235 ASN A O 1
ATOM 1893 N N . PHE A 1 236 ? 5.998 -10.470 15.577 1.00 84.00 236 PHE A N 1
ATOM 1894 C CA . PHE A 1 236 ? 6.232 -9.066 15.908 1.00 84.00 236 PHE A CA 1
ATOM 1895 C C . PHE A 1 236 ? 4.933 -8.396 16.355 1.00 84.00 236 PHE A C 1
ATOM 1897 O O . PHE A 1 236 ? 3.860 -8.993 16.344 1.00 84.00 236 PHE A O 1
ATOM 1904 N N . ASP A 1 237 ? 5.045 -7.135 16.758 1.00 85.62 237 ASP A N 1
ATOM 1905 C CA . ASP A 1 237 ? 3.889 -6.299 17.046 1.00 85.62 237 ASP A CA 1
ATOM 1906 C C . ASP A 1 237 ? 3.004 -6.164 15.796 1.00 85.62 237 ASP A C 1
ATOM 1908 O O . ASP A 1 237 ? 3.376 -5.507 14.819 1.00 85.62 237 ASP A O 1
ATOM 1912 N N . GLN A 1 238 ? 1.835 -6.808 15.832 1.00 91.19 238 GLN A N 1
ATOM 1913 C CA . GLN A 1 238 ? 0.881 -6.837 14.724 1.00 91.19 238 GLN A CA 1
ATOM 1914 C C . GLN A 1 238 ? 0.341 -5.445 14.369 1.00 91.19 238 GLN A C 1
ATOM 1916 O O . GLN A 1 238 ? -0.115 -5.240 13.248 1.00 91.19 238 GLN A O 1
ATOM 1921 N N . TYR A 1 239 ? 0.424 -4.477 15.287 1.00 94.19 239 TYR A N 1
ATOM 1922 C CA . TYR A 1 239 ? 0.038 -3.087 15.049 1.00 94.19 239 TYR A CA 1
ATOM 1923 C C . TYR A 1 239 ? 1.232 -2.192 14.714 1.00 94.19 239 TYR A C 1
ATOM 1925 O O . TYR A 1 239 ? 1.089 -0.981 14.640 1.00 94.19 239 TYR A O 1
ATOM 1933 N N . ASN A 1 240 ? 2.417 -2.754 14.479 1.00 91.75 240 ASN A N 1
ATOM 1934 C CA . ASN A 1 240 ? 3.588 -1.994 14.057 1.00 91.75 240 ASN A CA 1
ATOM 1935 C C . ASN A 1 240 ? 4.512 -2.850 13.180 1.00 91.75 240 ASN A C 1
ATOM 1937 O O . ASN A 1 240 ? 5.713 -3.006 13.438 1.00 91.75 240 ASN A O 1
ATOM 1941 N N . LEU A 1 241 ? 3.912 -3.438 12.145 1.00 94.12 241 LEU A N 1
ATOM 1942 C CA . LEU A 1 241 ? 4.581 -4.306 11.189 1.00 94.12 241 LEU A CA 1
ATOM 1943 C C . LEU A 1 241 ? 5.544 -3.531 10.287 1.00 94.12 241 LEU A C 1
ATOM 1945 O O . LEU A 1 241 ? 5.382 -2.337 10.016 1.00 94.12 241 LEU A O 1
ATOM 1949 N N . GLN A 1 242 ? 6.565 -4.249 9.825 1.00 93.88 242 GLN A N 1
ATOM 1950 C CA . GLN A 1 242 ? 7.708 -3.686 9.117 1.00 93.88 242 GLN A CA 1
ATOM 1951 C C . GLN A 1 242 ? 7.492 -3.653 7.606 1.00 93.88 242 GLN A C 1
ATOM 1953 O O . GLN A 1 242 ? 6.973 -4.602 7.015 1.00 93.88 242 GLN A O 1
ATOM 1958 N N . ARG A 1 243 ? 7.963 -2.583 6.967 1.00 94.69 243 ARG A N 1
ATOM 1959 C CA . ARG A 1 243 ? 7.978 -2.457 5.507 1.00 94.69 243 ARG A CA 1
ATOM 1960 C C . ARG A 1 243 ? 9.373 -2.118 5.014 1.00 94.69 243 ARG A C 1
ATOM 1962 O O . ARG A 1 243 ? 10.193 -1.551 5.737 1.00 94.69 243 ARG A O 1
ATOM 1969 N N . ILE A 1 244 ? 9.638 -2.448 3.759 1.00 93.94 244 ILE A N 1
ATOM 1970 C CA . ILE A 1 244 ? 10.883 -2.111 3.082 1.00 93.94 244 ILE A CA 1
ATOM 1971 C C . ILE A 1 244 ? 10.590 -0.992 2.094 1.00 93.94 244 ILE A C 1
ATOM 1973 O O . ILE A 1 244 ? 9.869 -1.176 1.113 1.00 93.94 244 ILE A O 1
ATOM 1977 N N . ARG A 1 245 ? 11.148 0.186 2.372 1.00 92.12 245 ARG A N 1
ATOM 1978 C CA . ARG A 1 245 ? 11.035 1.345 1.489 1.00 92.12 245 ARG A CA 1
ATOM 1979 C C . ARG A 1 245 ? 11.735 1.074 0.160 1.00 92.12 245 ARG A C 1
ATOM 1981 O O . ARG A 1 245 ? 12.873 0.592 0.127 1.00 92.12 245 ARG A O 1
ATOM 1988 N N . VAL A 1 246 ? 11.054 1.422 -0.922 1.00 92.31 246 VAL A N 1
ATOM 1989 C CA . VAL A 1 246 ? 11.652 1.513 -2.253 1.00 92.31 246 VAL A CA 1
ATOM 1990 C C . VAL A 1 246 ? 12.036 2.965 -2.490 1.00 92.31 246 VAL A C 1
ATOM 1992 O O . VAL A 1 246 ? 11.212 3.858 -2.309 1.00 92.31 246 VAL A O 1
ATOM 1995 N N . ASP A 1 247 ? 13.303 3.188 -2.820 1.00 89.56 247 ASP A N 1
ATOM 1996 C CA . ASP A 1 247 ? 13.866 4.522 -3.035 1.00 89.56 247 ASP A CA 1
ATOM 1997 C C . ASP A 1 247 ? 13.932 4.786 -4.541 1.00 89.56 247 ASP A C 1
ATOM 1999 O O . ASP A 1 247 ? 14.554 4.031 -5.284 1.00 89.56 247 ASP A O 1
ATOM 2003 N N . ALA A 1 248 ? 13.297 5.859 -5.011 1.00 87.44 248 ALA A N 1
ATOM 2004 C CA . ALA A 1 248 ? 13.262 6.201 -6.431 1.00 87.44 248 ALA A CA 1
ATOM 2005 C C . ALA A 1 248 ? 14.644 6.448 -7.068 1.00 87.44 248 ALA A C 1
ATOM 2007 O O . ALA A 1 248 ? 14.815 6.285 -8.288 1.00 87.44 248 ALA A O 1
ATOM 2008 N N . PHE A 1 249 ? 15.630 6.837 -6.260 1.00 88.75 249 PHE A N 1
ATOM 2009 C CA . PHE A 1 249 ? 16.998 7.080 -6.703 1.00 88.75 249 PHE A CA 1
ATOM 2010 C C . PHE A 1 249 ? 17.848 5.808 -6.722 1.00 88.75 249 PHE A C 1
ATOM 2012 O O . PHE A 1 249 ? 18.934 5.818 -7.305 1.00 88.75 249 PHE A O 1
ATOM 2019 N N . GLU A 1 250 ? 17.357 4.695 -6.165 1.00 91.25 250 GLU A N 1
ATOM 2020 C CA . GLU A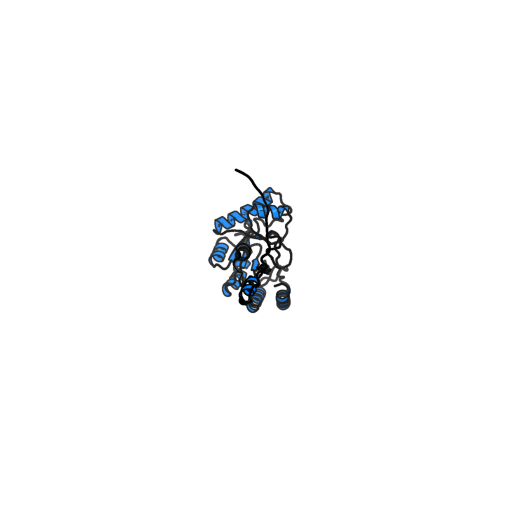 1 250 ? 18.076 3.427 -6.218 1.00 91.25 250 GLU A CA 1
ATOM 2021 C C . GLU A 1 250 ? 18.173 2.898 -7.658 1.00 91.25 250 GLU A C 1
ATOM 2023 O O . GLU A 1 250 ? 17.263 3.036 -8.485 1.00 91.25 250 GLU A O 1
ATOM 2028 N N . THR A 1 251 ? 19.323 2.309 -7.989 1.00 93.75 251 THR A N 1
ATOM 2029 C CA . THR A 1 251 ? 19.513 1.640 -9.279 1.00 93.75 251 THR A CA 1
ATOM 2030 C C . THR A 1 251 ? 18.872 0.257 -9.242 1.00 93.75 251 THR A C 1
ATOM 2032 O O . THR A 1 251 ? 18.728 -0.347 -8.178 1.00 93.75 251 THR A O 1
ATOM 2035 N N . LEU A 1 252 ? 18.550 -0.310 -10.408 1.00 94.12 252 LEU A N 1
ATOM 2036 C CA . LEU A 1 252 ? 18.051 -1.687 -10.475 1.00 94.12 252 LEU A CA 1
ATOM 2037 C C . LEU A 1 252 ? 19.045 -2.694 -9.867 1.00 94.12 252 LEU A C 1
ATOM 2039 O O . LEU A 1 252 ? 18.628 -3.672 -9.257 1.00 94.12 252 LEU A O 1
ATOM 2043 N N . ALA A 1 253 ? 20.353 -2.450 -9.998 1.00 94.81 253 ALA A N 1
ATOM 2044 C CA . ALA A 1 253 ? 21.380 -3.291 -9.387 1.00 94.81 253 ALA A CA 1
ATOM 2045 C C . ALA A 1 253 ? 21.329 -3.231 -7.850 1.00 94.81 253 ALA A C 1
ATOM 2047 O O . ALA A 1 253 ? 21.336 -4.275 -7.203 1.00 94.81 253 ALA A O 1
ATOM 2048 N N . ALA A 1 254 ? 21.199 -2.030 -7.273 1.00 93.69 254 ALA A N 1
ATOM 2049 C CA . ALA A 1 254 ? 21.037 -1.858 -5.829 1.00 93.69 254 ALA A CA 1
ATOM 2050 C C . ALA A 1 254 ? 19.733 -2.500 -5.324 1.00 93.69 254 ALA A C 1
ATOM 2052 O O . ALA A 1 254 ? 19.732 -3.175 -4.297 1.00 93.69 254 ALA A O 1
ATOM 2053 N N . PHE A 1 255 ? 18.641 -2.372 -6.084 1.00 94.81 255 PHE A N 1
ATOM 2054 C CA . PHE A 1 255 ? 17.381 -3.048 -5.777 1.00 94.81 255 PHE A CA 1
ATOM 2055 C C . PHE A 1 255 ? 17.538 -4.576 -5.774 1.00 94.81 255 PHE A C 1
ATOM 2057 O O . PHE A 1 255 ? 17.112 -5.229 -4.826 1.00 94.81 255 PHE A O 1
ATOM 2064 N N . LYS A 1 256 ? 18.200 -5.153 -6.787 1.00 93.00 256 LYS A N 1
ATOM 2065 C CA . LYS A 1 256 ? 18.483 -6.598 -6.853 1.00 93.00 256 LYS A CA 1
ATOM 2066 C C . LYS A 1 256 ? 19.361 -7.070 -5.692 1.00 93.00 256 LYS A C 1
ATOM 2068 O O . LYS A 1 256 ? 19.077 -8.108 -5.110 1.00 93.00 256 LYS A O 1
ATOM 2073 N N . GLN A 1 257 ? 20.355 -6.283 -5.286 1.00 92.25 257 GLN A N 1
ATOM 2074 C CA . GLN A 1 257 ? 21.149 -6.583 -4.092 1.00 92.25 257 GLN A CA 1
ATOM 2075 C C . GLN A 1 257 ? 20.287 -6.563 -2.817 1.00 92.25 257 GLN A C 1
ATOM 2077 O O . GLN A 1 257 ? 20.390 -7.453 -1.976 1.00 92.25 257 GLN A O 1
ATOM 2082 N N . LYS A 1 258 ? 19.385 -5.583 -2.683 1.00 89.50 258 LYS A N 1
ATOM 2083 C CA . LYS A 1 258 ? 18.419 -5.523 -1.576 1.00 89.50 258 LYS A CA 1
ATOM 2084 C C . LYS A 1 258 ? 17.514 -6.759 -1.559 1.00 89.50 258 LYS A C 1
ATOM 2086 O O . LYS A 1 258 ? 17.260 -7.301 -0.487 1.00 89.50 258 LYS A O 1
ATOM 2091 N N . MET A 1 259 ? 17.101 -7.258 -2.729 1.00 88.19 259 MET A N 1
ATOM 2092 C CA . MET A 1 259 ? 16.333 -8.504 -2.838 1.00 88.19 259 MET A CA 1
ATOM 2093 C C . MET A 1 259 ? 17.074 -9.722 -2.270 1.00 88.19 259 MET A C 1
ATOM 2095 O O . MET A 1 259 ? 16.434 -10.618 -1.737 1.00 88.19 259 MET A O 1
ATOM 2099 N N . GLU A 1 260 ? 18.400 -9.786 -2.384 1.00 85.25 260 GLU A N 1
ATOM 2100 C CA . GLU A 1 260 ? 19.187 -10.931 -1.903 1.00 85.25 260 GLU A CA 1
ATOM 2101 C C . GLU A 1 260 ? 19.343 -10.959 -0.379 1.00 85.25 260 GLU A C 1
ATOM 2103 O O . GLU A 1 260 ? 19.494 -12.033 0.204 1.00 85.25 260 GLU A O 1
ATOM 2108 N N . HIS A 1 261 ? 19.314 -9.791 0.265 1.00 82.69 261 HIS A N 1
ATOM 2109 C CA . HIS A 1 261 ? 19.611 -9.657 1.692 1.00 82.69 261 HIS A CA 1
ATOM 2110 C C . HIS A 1 261 ? 18.392 -9.317 2.551 1.00 82.69 261 HIS A C 1
ATOM 2112 O O . HIS A 1 261 ? 18.373 -9.636 3.740 1.00 82.69 261 HIS A O 1
ATOM 2118 N N . GLU A 1 262 ? 17.389 -8.653 1.977 1.00 79.62 262 GLU A N 1
ATOM 2119 C CA . GLU A 1 262 ? 16.230 -8.143 2.709 1.00 79.62 262 GLU A CA 1
ATOM 2120 C C . GLU A 1 262 ? 14.915 -8.837 2.302 1.00 79.62 262 GLU A C 1
ATOM 2122 O O . GLU A 1 262 ? 13.964 -8.829 3.097 1.00 79.62 262 GLU A O 1
ATOM 2127 N N . PHE A 1 263 ? 14.829 -9.429 1.096 1.00 81.12 263 PHE A N 1
ATOM 2128 C CA . PHE A 1 263 ? 13.584 -9.991 0.534 1.00 81.12 263 PHE A CA 1
ATOM 2129 C C . PHE A 1 263 ? 13.523 -11.526 0.575 1.00 81.12 263 PHE A C 1
ATOM 2131 O O . PHE A 1 263 ? 14.548 -12.190 0.806 1.00 81.12 263 PHE A O 1
#